Protein AF-A0AAD2FJK9-F1 (afdb_monomer)

Secondary structure (DSSP, 8-state):
--S-----S-TT-HHHHHHHHHHHHHHHHHHHHHHHS-SS------HHHHHHHH--HHHHHHHHHHHHHHHHHHHHHHHHHHH-SS---SS-S-------SS--TTTT--HHHHHHIIIIIIHHHHHHHIIIIIIHHHHHHHHH-TTSPPPPHHHHHHHHHHHHHHHTTTTPPP----HHHHHHHHHTT--STHHHHHHHHHHHHHHHHTTHHHHHHHHHTS-HHHHHHHHHHHHHHHHHHHHHHHHS--TTSTTTTTSTT----HHHHHHHHHHHHHHS-HHHHHHHHHHHHHHHHHHHHHHHHHTT-S----------------------

Radius of gyration: 28.9 Å; Cα contacts (8 Å, |Δi|>4): 180; chains: 1; bounding box: 58×70×108 Å

pLDDT: mean 72.08, std 19.76, range [26.92, 95.75]

Sequence (332 aa):
MIQELPWIENPYDCKLWSIFSGLSCLYFLKAQLSSSGDHHSGTPVGCWQKFRQKFPVGLSLFLLGIILAVMNLTNTRHANTNNSSSDLDQKDTIQFTSEAFVVNALKGATWGDWKTGILEGTLPQLPLTTLNSCLSVCLLAKNLFPDKPVVERRAVSWSIGLMNIFFCPMGSMPHCHGAGGLAGQNKLGAKSGLSMVVLGVFKITLSILAHYGYLLTLFDALPSSILGLLLVIAGHELALTGVSSVAHPKEGTSWTAFAPGKQPDLTVTLMTGLIIVGTGKTHVGTLCGLITYLLHESGHVEGSSNDGVTGDTDLATEDSAGNEEYSPLHRE

InterPro domains:
  IPR031563 Molybdate transporter 1/2 [PF16983] (118-238)
  IPR031563 Molybdate transporter 1/2 [PTHR31970] (50-303)

Structure (mmCIF, N/CA/C/O backbone):
data_AF-A0AAD2FJK9-F1
#
_entry.id   AF-A0AAD2FJK9-F1
#
loop_
_atom_site.group_PDB
_atom_site.id
_atom_site.type_symbol
_atom_site.label_atom_id
_atom_site.label_alt_id
_atom_site.label_comp_id
_atom_site.label_asym_id
_atom_site.label_entity_id
_atom_site.label_seq_id
_atom_site.pdbx_PDB_ins_code
_atom_site.Cartn_x
_atom_site.Cartn_y
_atom_site.Cartn_z
_atom_site.occupancy
_atom_site.B_iso_or_equiv
_atom_site.auth_seq_id
_atom_site.auth_comp_id
_atom_site.auth_asym_id
_atom_site.auth_atom_id
_atom_site.pdbx_PDB_model_num
ATOM 1 N N . MET A 1 1 ? 8.032 41.336 -22.658 1.00 35.06 1 MET A N 1
ATOM 2 C CA . MET A 1 1 ? 8.300 40.186 -21.760 1.00 35.06 1 MET A CA 1
ATOM 3 C C . MET A 1 1 ? 7.122 39.199 -21.645 1.00 35.06 1 MET A C 1
ATOM 5 O O . MET A 1 1 ? 7.166 38.331 -20.791 1.00 35.06 1 MET A O 1
ATOM 9 N N . ILE A 1 2 ? 6.090 39.297 -22.504 1.00 31.02 2 ILE A N 1
ATOM 10 C CA . ILE A 1 2 ? 4.969 38.330 -22.630 1.00 31.02 2 ILE A CA 1
ATOM 11 C C . ILE A 1 2 ? 4.741 38.040 -24.136 1.00 31.02 2 ILE A C 1
ATOM 13 O O . ILE A 1 2 ? 3.625 37.987 -24.628 1.00 31.02 2 ILE A O 1
ATOM 17 N N . GLN A 1 3 ? 5.824 37.953 -24.918 1.00 30.50 3 GLN A N 1
ATOM 18 C CA . GLN A 1 3 ? 5.767 37.702 -26.372 1.00 30.50 3 GLN A CA 1
ATOM 19 C C . GLN A 1 3 ? 6.781 36.646 -26.855 1.00 30.50 3 GLN A C 1
ATOM 21 O O . GLN A 1 3 ? 6.917 36.431 -28.048 1.00 30.50 3 GLN A O 1
ATOM 26 N N . GLU A 1 4 ? 7.436 35.935 -25.936 1.00 37.66 4 GLU A N 1
ATOM 27 C CA . GLU A 1 4 ? 8.415 34.868 -26.218 1.00 37.66 4 GLU A CA 1
ATOM 28 C C . GLU A 1 4 ? 7.911 33.559 -25.604 1.00 37.66 4 GLU A C 1
ATOM 30 O O . GLU A 1 4 ? 8.500 32.999 -24.684 1.00 37.66 4 GLU A O 1
ATOM 35 N N . LEU A 1 5 ? 6.724 33.129 -26.024 1.00 40.12 5 LEU A N 1
ATOM 36 C CA . LEU A 1 5 ? 6.067 31.946 -25.484 1.00 40.12 5 LEU A CA 1
ATOM 37 C C . LEU A 1 5 ? 5.828 30.944 -26.625 1.00 40.12 5 LEU A C 1
ATOM 39 O O . LEU A 1 5 ? 4.755 30.948 -27.227 1.00 40.12 5 LEU A O 1
ATOM 43 N N . PRO A 1 6 ? 6.836 30.111 -26.957 1.00 39.56 6 PRO A N 1
ATOM 44 C CA . PRO A 1 6 ? 6.874 29.277 -28.165 1.00 39.56 6 PRO A CA 1
ATOM 45 C C . PRO A 1 6 ? 6.057 27.972 -28.048 1.00 39.56 6 PRO A C 1
ATOM 47 O O . PRO A 1 6 ? 6.339 26.982 -28.710 1.00 39.56 6 PRO A O 1
ATOM 50 N N . TRP A 1 7 ? 5.046 27.914 -27.181 1.00 49.28 7 TRP A N 1
ATOM 51 C CA . TRP A 1 7 ? 4.395 26.660 -26.768 1.00 49.28 7 TRP A CA 1
ATOM 52 C C . TRP A 1 7 ? 3.204 26.202 -27.619 1.00 49.28 7 TRP A C 1
ATOM 54 O O . TRP A 1 7 ? 2.438 25.341 -27.194 1.00 49.28 7 TRP A O 1
ATOM 64 N N . ILE A 1 8 ? 3.015 26.756 -28.817 1.00 43.94 8 ILE A N 1
ATOM 65 C CA . ILE A 1 8 ? 1.992 26.268 -29.752 1.00 43.94 8 ILE A CA 1
ATOM 66 C C . ILE A 1 8 ? 2.619 26.158 -31.138 1.00 43.94 8 ILE A C 1
ATOM 68 O O . ILE A 1 8 ? 2.395 26.993 -32.005 1.00 43.94 8 ILE A O 1
ATOM 72 N N . GLU A 1 9 ? 3.414 25.112 -31.344 1.00 45.75 9 GLU A N 1
ATOM 73 C CA . GLU A 1 9 ? 3.813 24.692 -32.696 1.00 45.75 9 GLU A CA 1
ATOM 74 C C . GLU A 1 9 ? 3.259 23.313 -33.078 1.00 45.75 9 GLU A C 1
ATOM 76 O O . GLU A 1 9 ? 3.240 22.980 -34.258 1.00 45.75 9 GLU A O 1
ATOM 81 N N . ASN A 1 10 ? 2.731 22.520 -32.132 1.00 47.75 10 ASN A N 1
ATOM 82 C CA . ASN A 1 10 ? 2.231 21.176 -32.433 1.00 47.75 10 ASN A CA 1
ATOM 83 C C . ASN A 1 10 ? 0.858 20.884 -31.794 1.00 47.75 10 ASN A C 1
ATOM 85 O O . ASN A 1 10 ? 0.716 21.016 -30.578 1.00 47.75 10 ASN A O 1
ATOM 89 N N . PRO A 1 11 ? -0.140 20.389 -32.554 1.00 46.94 11 PRO A N 1
ATOM 90 C CA . PRO A 1 11 ? -1.447 19.980 -32.018 1.00 46.94 11 PRO A CA 1
ATOM 91 C C . PRO A 1 11 ? -1.396 18.755 -31.074 1.00 46.94 11 PRO A C 1
ATOM 93 O O . PRO A 1 11 ? -2.427 18.344 -30.542 1.00 46.94 11 PRO A O 1
ATOM 96 N N . TYR A 1 12 ? -0.203 18.195 -30.833 1.00 51.19 12 TYR A N 1
ATOM 97 C CA . TYR A 1 12 ? 0.054 16.999 -30.022 1.00 51.19 12 TYR A CA 1
ATOM 98 C C . TYR A 1 12 ? 0.923 17.252 -28.783 1.00 51.19 12 TYR A C 1
ATOM 100 O O . TYR A 1 12 ? 1.492 16.302 -28.241 1.00 51.19 12 TYR A O 1
ATOM 108 N N . ASP A 1 13 ? 1.059 18.499 -28.319 1.00 56.75 13 ASP A N 1
ATOM 109 C CA . ASP A 1 13 ? 1.848 18.771 -27.117 1.00 56.75 13 ASP A CA 1
ATOM 110 C C . ASP A 1 13 ? 1.215 18.053 -25.908 1.00 56.75 13 ASP A C 1
ATOM 112 O O . ASP A 1 13 ? 0.185 18.456 -25.358 1.00 56.75 13 ASP A O 1
ATOM 116 N N . CYS A 1 14 ? 1.816 16.928 -25.513 1.00 53.09 14 CYS A N 1
ATOM 117 C CA . CYS A 1 14 ? 1.339 16.075 -24.427 1.00 53.09 14 CYS A CA 1
ATOM 118 C C . CYS A 1 14 ? 1.233 16.857 -23.109 1.00 53.09 14 CYS A C 1
ATOM 120 O O . CYS A 1 14 ? 0.464 16.478 -22.226 1.00 53.09 14 CYS A O 1
ATOM 122 N N . LYS A 1 15 ? 1.940 17.991 -22.994 1.00 55.88 15 LYS A N 1
ATOM 123 C CA . LYS A 1 15 ? 1.828 18.930 -21.875 1.00 55.88 15 LYS A CA 1
ATOM 124 C C . LYS A 1 15 ? 0.474 19.640 -21.851 1.00 55.88 15 LYS A C 1
ATOM 126 O O . LYS A 1 15 ? -0.135 19.704 -20.790 1.00 55.88 15 LYS A O 1
ATOM 131 N N . LEU A 1 16 ? -0.046 20.096 -22.994 1.00 62.50 16 LEU A N 1
ATOM 132 C CA . LEU A 1 16 ? -1.369 20.731 -23.106 1.00 62.50 16 LEU A CA 1
ATOM 133 C C . LEU A 1 16 ? -2.495 19.750 -22.759 1.00 62.50 16 LEU A C 1
ATOM 135 O O . LEU A 1 16 ? -3.374 20.077 -21.962 1.00 62.50 16 LEU A O 1
ATOM 139 N N . TRP A 1 17 ? -2.427 18.519 -23.273 1.00 60.19 17 TRP A N 1
ATOM 140 C CA . TRP A 1 17 ? -3.377 17.462 -22.909 1.00 60.19 17 TRP A CA 1
ATOM 141 C C . TRP A 1 17 ? -3.242 17.027 -21.446 1.00 60.19 17 TRP A C 1
ATOM 143 O O . TRP A 1 17 ? -4.255 16.794 -20.788 1.00 60.19 17 TRP A O 1
ATOM 153 N N . SER A 1 18 ? -2.024 16.994 -20.897 1.00 56.44 18 SER A N 1
ATOM 154 C CA . SER A 1 18 ? -1.787 16.759 -19.467 1.00 56.44 18 SER A CA 1
ATOM 155 C C . SER A 1 18 ? -2.356 17.886 -18.597 1.00 56.44 18 SER A C 1
ATOM 157 O O . SER A 1 18 ? -2.879 17.607 -17.521 1.00 56.44 18 SER A O 1
ATOM 159 N N . ILE A 1 19 ? -2.291 19.144 -19.042 1.00 67.81 19 ILE A N 1
ATOM 160 C CA . ILE A 1 19 ? -2.865 20.297 -18.332 1.00 67.81 19 ILE A CA 1
ATOM 161 C C . ILE A 1 19 ? -4.393 20.258 -18.405 1.00 67.81 19 ILE A C 1
ATOM 163 O O . ILE A 1 19 ? -5.053 20.382 -17.376 1.00 67.81 19 ILE A O 1
ATOM 167 N N . PHE A 1 20 ? -4.974 20.029 -19.586 1.00 70.69 20 PHE A N 1
ATOM 168 C CA . PHE A 1 20 ? -6.426 19.910 -19.758 1.00 70.69 20 PHE A CA 1
ATOM 169 C C . PHE A 1 20 ? -7.006 18.735 -18.956 1.00 70.69 20 PHE A C 1
ATOM 171 O O . PHE A 1 20 ? -8.046 18.864 -18.305 1.00 70.69 20 PHE A O 1
ATOM 178 N N . SER A 1 21 ? -6.290 17.610 -18.941 1.00 63.59 21 SER A N 1
ATOM 179 C CA . SER A 1 21 ? -6.543 16.469 -18.062 1.00 63.59 21 SER A CA 1
ATOM 180 C C . SER A 1 21 ? -6.489 16.856 -16.588 1.00 63.59 21 SER A C 1
ATOM 182 O O . SER A 1 21 ? -7.437 16.584 -15.854 1.00 63.59 21 SER A O 1
ATOM 184 N N . GLY A 1 22 ? -5.424 17.539 -16.158 1.00 67.75 22 GLY A N 1
ATOM 185 C CA . GLY A 1 22 ? -5.262 17.995 -14.781 1.00 67.75 22 GLY A CA 1
ATOM 186 C C . GLY A 1 22 ? -6.395 18.923 -14.341 1.00 67.75 22 GLY A C 1
ATOM 187 O O . GLY A 1 22 ? -6.969 18.730 -13.272 1.00 67.75 22 GLY A O 1
ATOM 188 N N . LEU A 1 23 ? -6.792 19.874 -15.190 1.00 75.69 23 LEU A N 1
ATOM 189 C CA . LEU A 1 23 ? -7.901 20.798 -14.933 1.00 75.69 23 LEU A CA 1
ATOM 190 C C . LEU A 1 23 ? -9.259 20.085 -14.900 1.00 75.69 23 LEU A C 1
ATOM 192 O O . LEU A 1 23 ? -10.058 20.327 -13.993 1.00 75.69 23 LEU A O 1
ATOM 196 N N . SER A 1 24 ? -9.509 19.163 -15.833 1.00 67.69 24 SER A N 1
ATOM 197 C CA . SER A 1 24 ? -10.709 18.317 -15.812 1.00 67.69 24 SER A CA 1
ATOM 198 C C . SER A 1 24 ? -10.745 17.444 -14.557 1.00 67.69 24 SER A C 1
ATOM 200 O O . SER A 1 24 ? -11.778 17.334 -13.900 1.00 67.69 24 SER A O 1
ATOM 202 N N . CYS A 1 25 ? -9.608 16.881 -14.155 1.00 66.12 25 CYS A N 1
ATOM 203 C CA . CYS A 1 25 ? -9.487 16.095 -12.937 1.00 66.12 25 CYS A CA 1
ATOM 204 C C . CYS A 1 25 ? -9.775 16.936 -11.690 1.00 66.12 25 CYS A C 1
ATOM 206 O O . CYS A 1 25 ? -10.577 16.519 -10.860 1.00 66.12 25 CYS A O 1
ATOM 208 N N . LEU A 1 26 ? -9.200 18.136 -11.574 1.00 71.06 26 LEU A N 1
ATOM 209 C CA . LEU A 1 26 ? -9.484 19.069 -10.478 1.00 71.06 26 LEU A CA 1
ATOM 210 C C . LEU A 1 26 ? -10.968 19.443 -10.425 1.00 71.06 26 LEU A C 1
ATOM 212 O O . LEU A 1 26 ? -11.553 19.524 -9.343 1.00 71.06 26 LEU A O 1
ATOM 216 N N . TYR A 1 27 ? -11.606 19.603 -11.586 1.00 71.69 27 TYR A N 1
ATOM 217 C CA . TYR A 1 27 ? -13.044 19.813 -11.681 1.00 71.69 27 TYR A CA 1
ATOM 218 C C . TYR A 1 27 ? -13.814 18.613 -11.098 1.00 71.69 27 TYR A C 1
ATOM 220 O O . TYR A 1 27 ? -14.660 18.804 -10.224 1.00 71.69 27 TYR A O 1
ATOM 228 N N . PHE A 1 28 ? -13.538 17.372 -11.503 1.00 67.69 28 PHE A N 1
ATOM 229 C CA . PHE A 1 28 ? -14.221 16.199 -10.932 1.00 67.69 28 PHE A CA 1
ATOM 230 C C . PHE A 1 28 ? -13.899 15.982 -9.445 1.00 67.69 28 PHE A C 1
ATOM 232 O O . PHE A 1 28 ? -14.814 15.729 -8.663 1.00 67.69 28 PHE A O 1
ATOM 239 N N . LEU A 1 29 ? -12.644 16.175 -9.034 1.00 66.38 29 LEU A N 1
ATOM 240 C CA . LEU A 1 29 ? -12.188 16.019 -7.654 1.00 66.38 29 LEU A CA 1
ATOM 241 C C . LEU A 1 29 ? -12.873 17.019 -6.716 1.00 66.38 29 LEU A C 1
ATOM 243 O O . LEU A 1 29 ? -13.393 16.622 -5.681 1.00 66.38 29 LEU A O 1
ATOM 247 N N . LYS A 1 30 ? -12.992 18.297 -7.102 1.00 70.88 30 LYS A N 1
ATOM 248 C CA . LYS A 1 30 ? -13.696 19.310 -6.295 1.00 70.88 30 LYS A CA 1
ATOM 249 C C . LYS A 1 30 ? -15.142 18.907 -5.981 1.00 70.88 30 LYS A C 1
ATOM 251 O O . LYS A 1 30 ? -15.626 19.154 -4.880 1.00 70.88 30 LYS A O 1
ATOM 256 N N . ALA A 1 31 ? -15.830 18.264 -6.924 1.00 62.94 31 ALA A N 1
ATOM 257 C CA . ALA A 1 31 ? -17.196 17.791 -6.708 1.00 62.94 31 ALA A CA 1
ATOM 258 C C . ALA A 1 31 ? -17.279 16.552 -5.801 1.00 62.94 31 ALA A C 1
ATOM 260 O O . ALA A 1 31 ? -18.276 16.395 -5.099 1.00 62.94 31 ALA A O 1
ATOM 261 N N . GLN A 1 32 ? -16.246 15.705 -5.791 1.00 62.91 32 GLN A N 1
ATOM 262 C CA . GLN A 1 32 ? -16.111 14.600 -4.834 1.00 62.91 32 GLN A CA 1
ATOM 263 C C . GLN A 1 32 ? -15.875 15.141 -3.418 1.00 62.91 32 GLN A C 1
ATOM 265 O O . GLN A 1 32 ? -16.595 14.774 -2.495 1.00 62.91 32 GLN A O 1
ATOM 270 N N . LEU A 1 33 ? -14.947 16.093 -3.264 1.00 60.41 33 LEU A N 1
ATOM 271 C CA . LEU A 1 33 ? -14.619 16.709 -1.972 1.00 60.41 33 LEU A CA 1
ATOM 272 C C . LEU A 1 33 ? -15.802 17.464 -1.365 1.00 60.41 33 LEU A C 1
ATOM 274 O O . LEU A 1 33 ? -16.069 17.342 -0.172 1.00 60.41 33 LEU A O 1
ATOM 278 N N . SER A 1 34 ? -16.570 18.168 -2.199 1.00 58.19 34 SER A N 1
ATOM 279 C CA . SER A 1 34 ? -17.807 18.831 -1.776 1.00 58.19 34 SER A CA 1
ATOM 280 C C . SER A 1 34 ? -18.876 17.850 -1.280 1.00 58.19 34 SER A C 1
ATOM 282 O O . SER A 1 34 ? -19.761 18.260 -0.541 1.00 58.19 34 SER A O 1
ATOM 284 N N . SER A 1 35 ? -18.820 16.570 -1.668 1.00 52.78 35 SER A N 1
ATOM 285 C CA . SER A 1 35 ? -19.776 15.549 -1.221 1.00 52.78 35 SER A CA 1
ATOM 286 C C . SER A 1 35 ? -19.466 14.989 0.167 1.00 52.78 35 SER A C 1
ATOM 288 O O . SER A 1 35 ? -20.384 14.505 0.821 1.00 52.78 35 SER A O 1
ATOM 290 N N . SER A 1 36 ? -18.204 15.020 0.608 1.00 48.25 36 SER A N 1
ATOM 291 C CA . SER A 1 36 ? -17.807 14.502 1.928 1.00 48.25 36 SER A CA 1
ATOM 292 C C . SER A 1 36 ? -18.124 15.471 3.073 1.00 48.25 36 SER A C 1
ATOM 294 O O . SER A 1 36 ? -18.204 15.037 4.219 1.00 48.25 36 SER A O 1
ATOM 296 N N . GLY A 1 37 ? -18.314 16.765 2.780 1.00 44.62 37 GLY A N 1
ATOM 297 C CA . GLY A 1 37 ? -18.597 17.804 3.780 1.00 44.62 37 GLY A CA 1
ATOM 298 C C . GLY A 1 37 ? -20.079 18.118 4.010 1.00 44.62 37 GLY A C 1
ATOM 299 O O . GLY A 1 37 ? -20.407 18.759 5.002 1.00 44.62 37 GLY A O 1
ATOM 300 N N . ASP A 1 38 ? -20.981 17.675 3.131 1.00 41.22 38 ASP A N 1
ATOM 301 C CA . ASP A 1 38 ? -22.349 18.204 3.064 1.00 41.22 38 ASP A CA 1
ATOM 302 C C . ASP A 1 38 ? -23.396 17.086 3.217 1.00 41.22 38 ASP A C 1
ATOM 304 O O . ASP A 1 38 ? -24.097 16.704 2.283 1.00 41.22 38 ASP A O 1
ATOM 308 N N . HIS A 1 39 ? -23.491 16.514 4.421 1.00 44.94 39 HIS A N 1
ATOM 309 C CA . HIS A 1 39 ? -24.613 15.637 4.788 1.00 44.94 39 HIS A CA 1
ATOM 310 C C . HIS A 1 39 ? -25.792 16.395 5.427 1.00 44.94 39 HIS A C 1
ATOM 312 O O . HIS A 1 39 ? -26.772 15.759 5.810 1.00 44.94 39 HIS A O 1
ATOM 318 N N . HIS A 1 40 ? -25.738 17.733 5.513 1.00 43.31 40 HIS A N 1
ATOM 319 C CA . HIS A 1 40 ? -26.729 18.526 6.253 1.00 43.31 40 HIS A CA 1
ATOM 320 C C . HIS A 1 40 ? -27.611 19.479 5.437 1.00 43.31 40 HIS A C 1
ATOM 322 O O . HIS A 1 40 ? -28.568 20.014 5.995 1.00 43.31 40 HIS A O 1
ATOM 328 N N . SER A 1 41 ? -27.396 19.656 4.132 1.00 45.25 41 SER A N 1
ATOM 329 C CA . SER A 1 41 ? -28.272 20.502 3.314 1.00 45.25 41 SER A CA 1
ATOM 330 C C . SER A 1 41 ? -29.241 19.651 2.481 1.00 45.25 41 SER A C 1
ATOM 332 O O . SER A 1 41 ? -28.875 19.033 1.486 1.00 45.25 41 SER A O 1
ATOM 334 N N . GLY A 1 42 ? -30.516 19.607 2.888 1.00 52.66 42 GLY A N 1
ATOM 335 C CA . GLY A 1 42 ? -31.616 18.865 2.244 1.00 52.66 42 GLY A CA 1
ATOM 336 C C . GLY A 1 42 ? -32.028 19.367 0.851 1.00 52.66 42 GLY A C 1
ATOM 337 O O . GLY A 1 42 ? -33.207 19.336 0.506 1.00 52.66 42 GLY A O 1
ATOM 338 N N . THR A 1 43 ? -31.082 19.857 0.048 1.00 57.34 43 THR A N 1
ATOM 339 C CA . THR A 1 43 ? -31.337 20.321 -1.317 1.00 57.34 43 THR A CA 1
ATOM 340 C C . THR A 1 43 ? -31.224 19.158 -2.311 1.00 57.34 43 THR A C 1
ATOM 342 O O . THR A 1 43 ? -30.292 18.351 -2.235 1.00 57.34 43 THR A O 1
ATOM 345 N N . PRO A 1 44 ? -32.170 19.011 -3.256 1.00 59.22 44 PRO A N 1
ATOM 346 C CA . PRO A 1 44 ? -32.109 17.951 -4.252 1.00 59.22 44 PRO A CA 1
ATOM 347 C C . PRO A 1 44 ? -30.927 18.183 -5.201 1.00 59.22 44 PRO A C 1
ATOM 349 O O . PRO A 1 44 ? -30.964 19.028 -6.092 1.00 59.22 44 PRO A O 1
ATOM 352 N N . VAL A 1 45 ? -29.867 17.394 -5.031 1.00 67.56 45 VAL A N 1
ATOM 353 C CA . VAL A 1 45 ? -28.726 17.358 -5.956 1.00 67.56 45 VAL A CA 1
ATOM 354 C C . VAL A 1 45 ? -29.158 16.837 -7.330 1.00 67.56 45 VAL A C 1
ATOM 356 O O . VAL A 1 45 ? -29.663 15.715 -7.458 1.00 67.56 45 VAL A O 1
ATOM 359 N N . GLY A 1 46 ? -28.924 17.646 -8.369 1.00 77.62 46 GLY A N 1
ATOM 360 C CA . GLY A 1 46 ? -29.232 17.307 -9.759 1.00 77.62 46 GLY A CA 1
ATOM 361 C C . GLY A 1 46 ? -28.497 16.054 -10.258 1.00 77.62 46 GLY A C 1
ATOM 362 O O . GLY A 1 46 ? -27.430 15.688 -9.760 1.00 77.62 46 GLY A O 1
ATOM 363 N N . CYS A 1 47 ? -29.053 15.394 -11.280 1.00 76.62 47 CYS A N 1
ATOM 364 C CA . CYS A 1 47 ? -28.523 14.137 -11.834 1.00 76.62 47 CYS A CA 1
ATOM 365 C C . CYS A 1 47 ? -27.046 14.242 -12.258 1.00 76.62 47 CYS A C 1
ATOM 367 O O . CYS A 1 47 ? -26.251 13.337 -11.998 1.00 76.62 47 CYS A O 1
ATOM 369 N N . TRP A 1 48 ? -26.659 15.378 -12.843 1.00 70.44 48 TRP A N 1
ATOM 370 C CA . TRP A 1 48 ? -25.281 15.651 -13.255 1.00 70.44 48 TRP A CA 1
ATOM 371 C C . TRP A 1 48 ? -24.304 15.701 -12.073 1.00 70.44 48 TRP A C 1
ATOM 373 O O . TRP A 1 48 ? -23.191 15.182 -12.149 1.00 70.44 48 TRP A O 1
ATOM 383 N N . GLN A 1 49 ? -24.736 16.257 -10.941 1.00 71.44 49 GLN A N 1
ATOM 384 C CA . GLN A 1 49 ? -23.921 16.338 -9.733 1.00 71.44 49 GLN A CA 1
ATOM 385 C C . GLN A 1 49 ? -23.734 14.956 -9.099 1.00 71.44 49 GLN A C 1
ATOM 387 O O . GLN A 1 49 ? -22.613 14.598 -8.744 1.00 71.44 49 GLN A O 1
ATOM 392 N N . LYS A 1 50 ? -24.787 14.125 -9.079 1.00 70.31 50 LYS A N 1
ATOM 393 C CA . LYS A 1 50 ? -24.699 12.720 -8.640 1.00 70.31 50 LYS A CA 1
ATOM 394 C C . LYS A 1 50 ? -23.753 11.888 -9.509 1.00 70.31 50 LYS A C 1
ATOM 396 O O . LYS A 1 50 ? -23.015 11.059 -8.982 1.00 70.31 50 LYS A O 1
ATOM 401 N N . PHE A 1 51 ? -23.760 12.098 -10.826 1.00 72.88 51 PHE A N 1
ATOM 402 C CA . PHE A 1 51 ? -22.822 11.436 -11.737 1.00 72.88 51 PHE A CA 1
ATOM 403 C C . PHE A 1 51 ? -21.377 11.848 -11.435 1.00 72.88 51 PHE A C 1
ATOM 405 O O . PHE A 1 51 ? -20.509 10.997 -11.241 1.00 72.88 51 PHE A O 1
ATOM 412 N N . ARG A 1 52 ? -21.138 13.155 -11.291 1.00 66.69 52 ARG A N 1
ATOM 413 C CA . ARG A 1 52 ? -19.821 13.721 -10.980 1.00 66.69 52 ARG A CA 1
ATOM 414 C C . ARG A 1 52 ? -19.256 13.215 -9.649 1.00 66.69 52 ARG A C 1
ATOM 416 O O . ARG A 1 52 ? -18.060 12.957 -9.569 1.00 66.69 52 ARG A O 1
ATOM 423 N N . GLN A 1 53 ? -20.120 13.004 -8.653 1.00 67.69 53 GLN A N 1
ATOM 424 C CA . GLN A 1 53 ? -19.809 12.416 -7.341 1.00 67.69 53 GLN A CA 1
ATOM 425 C C . GLN A 1 53 ? -19.585 10.895 -7.360 1.00 67.69 53 GLN A C 1
ATOM 427 O O . GLN A 1 53 ? -19.063 10.329 -6.405 1.00 67.69 53 GLN A O 1
ATOM 432 N N . LYS A 1 54 ? -19.918 10.193 -8.444 1.00 68.25 54 LYS A N 1
ATOM 433 C CA . LYS A 1 54 ? -19.655 8.747 -8.577 1.00 68.25 54 LYS A CA 1
ATOM 434 C C . LYS A 1 54 ? -18.599 8.417 -9.626 1.00 68.25 54 LYS A C 1
ATOM 436 O O . LYS A 1 54 ? -18.287 7.244 -9.816 1.00 68.25 54 LYS A O 1
ATOM 441 N N . PHE A 1 55 ? -18.051 9.432 -10.287 1.00 73.12 55 PHE A N 1
ATOM 442 C CA . PHE A 1 55 ? -17.111 9.241 -11.377 1.00 73.12 55 PHE A CA 1
ATOM 443 C C . PHE A 1 55 ? -15.793 8.619 -10.875 1.00 73.12 55 PHE A C 1
ATOM 445 O O . PHE A 1 55 ? -15.184 9.161 -9.948 1.00 73.12 55 PHE A O 1
ATOM 452 N N . PRO A 1 56 ? -15.325 7.492 -11.449 1.00 77.88 56 PRO A N 1
ATOM 453 C CA . PRO A 1 56 ? -14.104 6.824 -11.012 1.00 77.88 56 PRO A CA 1
ATOM 454 C C . PRO A 1 56 ? -12.871 7.565 -11.552 1.00 77.88 56 PRO A C 1
ATOM 456 O O . PRO A 1 56 ? -12.260 7.168 -12.546 1.00 77.88 56 PRO A O 1
ATOM 459 N N . VAL A 1 57 ? -12.506 8.666 -10.888 1.00 80.88 57 VAL A N 1
ATOM 460 C CA . VAL A 1 57 ? -11.408 9.560 -11.300 1.00 80.88 57 VAL A CA 1
ATOM 461 C C . VAL A 1 57 ? -10.097 8.792 -11.484 1.00 80.88 57 VAL A C 1
ATOM 463 O O . VAL A 1 57 ? -9.459 8.929 -12.523 1.00 80.88 57 VAL A O 1
ATOM 466 N N . GLY A 1 58 ? -9.735 7.917 -10.539 1.00 81.31 58 GLY A N 1
ATOM 467 C CA . GLY A 1 58 ? -8.506 7.119 -10.627 1.00 81.31 58 GLY A CA 1
ATOM 468 C C . GLY A 1 58 ? -8.456 6.201 -11.854 1.00 81.31 58 GLY A C 1
ATOM 469 O O . GLY A 1 58 ? -7.437 6.150 -12.537 1.00 81.31 58 GLY A O 1
ATOM 470 N N . LEU A 1 59 ? -9.570 5.540 -12.195 1.00 84.94 59 LEU A N 1
ATOM 471 C CA . LEU A 1 59 ? -9.655 4.706 -13.402 1.00 84.94 59 LEU A CA 1
ATOM 472 C C . LEU A 1 59 ? -9.513 5.552 -14.671 1.00 84.94 59 LEU A C 1
ATOM 474 O O . LEU A 1 59 ? -8.845 5.151 -15.616 1.00 84.94 59 LEU A O 1
ATOM 478 N N . SER A 1 60 ? -10.114 6.739 -14.675 1.00 86.25 60 SER A N 1
ATOM 479 C CA . SER A 1 60 ? -10.074 7.650 -15.821 1.00 86.25 60 SER A CA 1
ATOM 480 C C . SER A 1 60 ? -8.663 8.192 -16.062 1.00 86.25 60 SER A C 1
ATOM 482 O O . SER A 1 60 ? -8.199 8.213 -17.199 1.00 86.25 60 SER A O 1
ATOM 484 N N . LEU A 1 61 ? -7.954 8.565 -14.991 1.00 86.25 61 LEU A N 1
ATOM 485 C CA . LEU A 1 61 ? -6.549 8.974 -15.051 1.00 86.25 61 LEU A CA 1
ATOM 486 C C . LEU A 1 61 ? -5.639 7.837 -15.514 1.00 86.25 61 LEU A C 1
ATOM 488 O O . LEU A 1 61 ? -4.750 8.066 -16.328 1.00 86.25 61 LEU A O 1
ATOM 492 N N . PHE A 1 62 ? -5.880 6.616 -15.036 1.00 88.50 62 PHE A N 1
ATOM 493 C CA . PHE A 1 62 ? -5.132 5.445 -15.477 1.00 88.50 62 PHE A CA 1
ATOM 494 C C . PHE A 1 62 ? -5.321 5.187 -16.979 1.00 88.50 62 PHE A C 1
ATOM 496 O O . PHE A 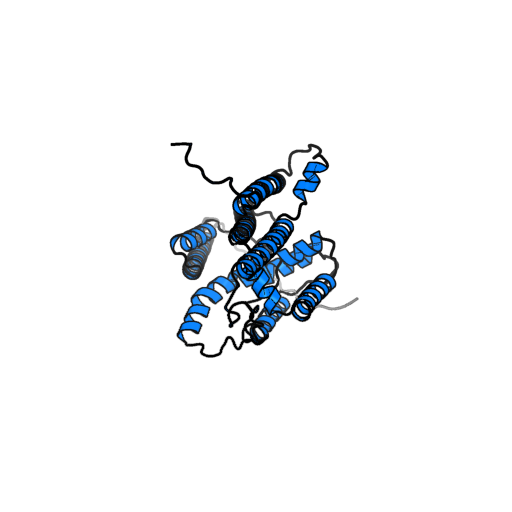1 62 ? -4.337 5.048 -17.699 1.00 88.50 62 PHE A O 1
ATOM 503 N N . LEU A 1 63 ? -6.564 5.202 -17.474 1.00 90.50 63 LEU A N 1
ATOM 504 C CA . LEU A 1 63 ? -6.856 5.022 -18.902 1.00 90.50 63 LEU A CA 1
ATOM 505 C C . LEU A 1 63 ? -6.223 6.116 -19.765 1.00 90.50 63 LEU A C 1
ATOM 507 O O . LEU A 1 63 ? -5.632 5.812 -20.798 1.00 90.50 63 LEU A O 1
ATOM 511 N N . LEU A 1 64 ? -6.294 7.375 -19.329 1.00 88.19 64 LEU A N 1
ATOM 512 C CA . LEU A 1 64 ? -5.604 8.467 -20.009 1.00 88.19 64 LEU A CA 1
ATOM 513 C C . LEU A 1 64 ? -4.085 8.247 -20.032 1.00 88.19 64 LEU A C 1
ATOM 515 O O . LEU A 1 64 ? -3.455 8.476 -21.060 1.00 88.19 64 LEU A O 1
ATOM 519 N N . GLY A 1 65 ? -3.505 7.786 -18.922 1.00 88.44 65 GLY A N 1
ATOM 520 C CA . GLY A 1 65 ? -2.090 7.437 -18.844 1.00 88.44 65 GLY A CA 1
ATOM 521 C C . GLY A 1 65 ? -1.702 6.400 -19.886 1.00 88.44 65 GLY A C 1
ATOM 522 O O . GLY A 1 65 ? -0.737 6.611 -20.611 1.00 88.44 65 GLY A O 1
ATOM 523 N N . ILE A 1 66 ? -2.498 5.337 -20.023 1.00 90.88 66 ILE A N 1
ATOM 524 C CA . ILE A 1 66 ? -2.282 4.301 -21.038 1.00 90.88 66 ILE A CA 1
ATOM 525 C C . ILE A 1 66 ? -2.363 4.882 -22.455 1.00 90.88 66 ILE A C 1
ATOM 527 O O . ILE A 1 66 ? -1.497 4.586 -23.273 1.00 90.88 66 ILE A O 1
ATOM 531 N N . ILE A 1 67 ? -3.347 5.740 -22.748 1.00 89.19 67 ILE A N 1
ATOM 532 C CA . ILE A 1 67 ? -3.464 6.394 -24.064 1.00 89.19 67 ILE A CA 1
ATOM 533 C C . ILE A 1 67 ? -2.207 7.218 -24.368 1.00 89.19 67 ILE A C 1
ATOM 535 O O . ILE A 1 67 ? -1.616 7.064 -25.436 1.00 89.19 67 ILE A O 1
ATOM 539 N N . LEU A 1 68 ? -1.760 8.050 -23.423 1.00 86.06 68 LEU A N 1
ATOM 540 C CA . LEU A 1 68 ? -0.558 8.867 -23.598 1.00 86.06 68 LEU A CA 1
ATOM 541 C C . LEU A 1 68 ? 0.713 8.018 -23.720 1.00 86.06 68 LEU A C 1
ATOM 543 O O . LEU A 1 68 ? 1.576 8.345 -24.530 1.00 86.06 68 LEU A O 1
ATOM 547 N N . ALA A 1 69 ? 0.819 6.917 -22.974 1.00 86.31 69 ALA A N 1
ATOM 548 C CA . ALA A 1 69 ? 1.938 5.984 -23.076 1.00 86.31 69 ALA A CA 1
ATOM 549 C C . ALA A 1 69 ? 2.004 5.337 -24.468 1.00 86.31 69 ALA A C 1
ATOM 551 O O . ALA A 1 69 ? 3.064 5.311 -25.091 1.00 86.31 69 ALA A O 1
ATOM 552 N N . VAL A 1 70 ? 0.862 4.889 -25.003 1.00 87.00 70 VAL A N 1
ATOM 553 C CA . VAL A 1 70 ? 0.772 4.335 -26.364 1.00 87.00 70 VAL A CA 1
ATOM 554 C C . VAL A 1 70 ? 1.129 5.386 -27.413 1.00 87.00 70 VAL A C 1
ATOM 556 O O . VAL A 1 70 ? 1.887 5.086 -28.336 1.00 87.00 70 VAL A O 1
ATOM 559 N N . MET A 1 71 ?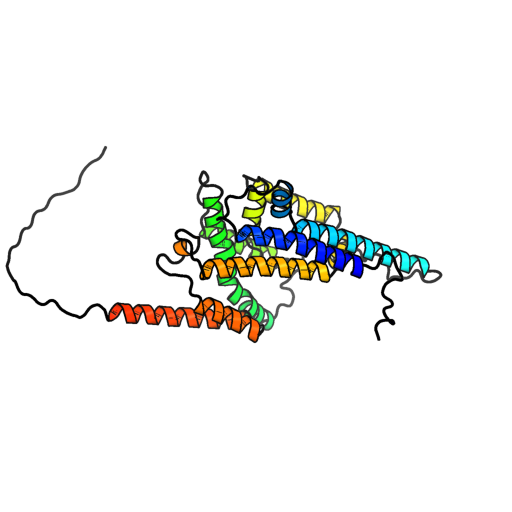 0.632 6.619 -27.274 1.00 84.25 71 MET A N 1
ATOM 560 C CA . MET A 1 71 ? 0.990 7.723 -28.172 1.00 84.25 71 MET A CA 1
ATOM 561 C C . MET A 1 71 ? 2.496 7.999 -28.145 1.00 84.25 71 MET A C 1
ATOM 563 O O . MET A 1 71 ? 3.109 8.124 -29.202 1.00 84.25 71 MET A O 1
ATOM 567 N N . ASN A 1 72 ? 3.102 8.041 -26.955 1.00 82.94 72 ASN A N 1
ATOM 568 C CA . ASN A 1 72 ? 4.535 8.267 -26.789 1.00 82.94 72 ASN A CA 1
ATOM 569 C C . ASN A 1 72 ? 5.357 7.166 -27.479 1.00 82.94 72 ASN A C 1
ATOM 571 O O . ASN A 1 72 ? 6.190 7.463 -28.330 1.00 82.94 72 ASN A O 1
ATOM 575 N N . LEU A 1 73 ? 5.038 5.896 -27.212 1.00 81.94 73 LEU A N 1
ATOM 576 C CA . LEU A 1 73 ? 5.705 4.747 -27.836 1.00 81.94 73 LEU A CA 1
ATOM 577 C C . LEU A 1 73 ? 5.548 4.730 -29.365 1.00 81.94 73 LEU A C 1
ATOM 579 O O . LEU A 1 73 ? 6.495 4.421 -30.089 1.00 81.94 73 LEU A O 1
ATOM 583 N N . THR A 1 74 ? 4.364 5.087 -29.869 1.00 82.38 74 THR A N 1
ATOM 584 C CA . THR A 1 74 ? 4.086 5.145 -31.313 1.00 82.38 74 THR A CA 1
ATOM 585 C C . THR A 1 74 ? 4.887 6.263 -31.983 1.00 82.38 74 THR A C 1
ATOM 587 O O . THR A 1 74 ? 5.476 6.052 -33.042 1.00 82.38 74 THR A O 1
ATOM 590 N N . ASN A 1 75 ? 4.989 7.428 -31.339 1.00 78.56 75 ASN A N 1
ATOM 591 C CA . ASN A 1 75 ? 5.754 8.566 -31.845 1.00 78.56 75 ASN A CA 1
ATOM 592 C C . ASN A 1 75 ? 7.263 8.298 -31.855 1.00 78.56 75 ASN A C 1
ATOM 594 O O . ASN A 1 75 ? 7.922 8.610 -32.846 1.00 78.56 75 ASN A O 1
ATOM 598 N N . THR A 1 76 ? 7.811 7.673 -30.805 1.00 72.75 76 THR A N 1
ATOM 599 C CA . THR A 1 76 ? 9.222 7.253 -30.780 1.00 72.75 76 THR A CA 1
ATOM 600 C C . THR A 1 76 ? 9.522 6.276 -31.915 1.00 72.75 76 THR A C 1
ATOM 602 O O . THR A 1 76 ? 10.521 6.426 -32.615 1.00 72.75 76 THR A O 1
ATOM 605 N N . ARG A 1 77 ? 8.613 5.325 -32.172 1.00 68.94 77 ARG A N 1
ATOM 606 C CA . ARG A 1 77 ? 8.747 4.377 -33.283 1.00 68.94 77 ARG A CA 1
ATOM 607 C C . ARG A 1 77 ? 8.738 5.075 -34.646 1.00 68.94 77 ARG A C 1
ATOM 609 O O . ARG A 1 77 ? 9.575 4.755 -35.483 1.00 68.94 77 ARG A O 1
ATOM 616 N N . HIS A 1 78 ? 7.837 6.036 -34.858 1.00 61.72 78 HIS A N 1
ATOM 617 C CA . HIS A 1 78 ? 7.766 6.803 -36.108 1.00 61.72 78 HIS A CA 1
ATOM 618 C C . HIS A 1 78 ? 8.987 7.705 -36.339 1.00 61.72 78 HIS A C 1
ATOM 620 O O . HIS A 1 78 ? 9.460 7.822 -37.471 1.00 61.72 78 HIS A O 1
ATOM 626 N N . ALA A 1 79 ? 9.519 8.327 -35.285 1.00 60.03 79 ALA A N 1
ATOM 627 C CA . ALA A 1 79 ? 10.723 9.150 -35.374 1.00 60.03 79 ALA A CA 1
ATOM 628 C C . ALA A 1 79 ? 11.953 8.317 -35.770 1.00 60.03 79 ALA A C 1
ATOM 630 O O . ALA A 1 79 ? 12.719 8.733 -36.637 1.00 60.03 79 ALA A O 1
ATOM 631 N N . ASN A 1 80 ? 12.099 7.114 -35.207 1.00 58.94 80 ASN A N 1
ATOM 632 C CA . ASN A 1 80 ? 13.203 6.222 -35.555 1.00 58.94 80 ASN A CA 1
ATOM 633 C C . ASN A 1 80 ? 13.078 5.696 -36.993 1.00 58.94 80 ASN A C 1
ATOM 635 O O . ASN A 1 80 ? 14.061 5.711 -37.727 1.00 58.94 80 ASN A O 1
ATOM 639 N N . THR A 1 81 ? 11.872 5.345 -37.463 1.00 59.25 81 THR A N 1
ATOM 640 C CA . THR A 1 81 ? 11.684 4.887 -38.856 1.00 59.25 81 THR A CA 1
ATOM 641 C C . THR A 1 81 ? 12.010 5.948 -39.906 1.00 59.25 81 THR A C 1
ATOM 643 O O . THR A 1 81 ? 12.462 5.599 -40.991 1.00 59.25 81 THR A O 1
ATOM 646 N N . ASN A 1 82 ? 11.812 7.233 -39.597 1.00 57.41 82 ASN A N 1
ATOM 647 C CA . ASN A 1 82 ? 12.100 8.325 -40.533 1.00 57.41 82 ASN A CA 1
ATOM 648 C C . ASN A 1 82 ? 13.588 8.713 -40.568 1.00 57.41 82 ASN A C 1
ATOM 650 O O . ASN A 1 82 ? 14.021 9.357 -41.519 1.00 57.41 82 ASN A O 1
ATOM 654 N N . ASN A 1 83 ? 14.362 8.311 -39.556 1.00 59.47 83 ASN A N 1
ATOM 655 C CA . ASN A 1 83 ? 15.799 8.576 -39.456 1.00 59.47 83 ASN A CA 1
ATOM 656 C C . ASN A 1 83 ? 16.662 7.378 -39.898 1.00 59.47 83 ASN A C 1
ATOM 658 O O . ASN A 1 83 ? 17.875 7.516 -40.029 1.00 59.47 83 ASN A O 1
ATOM 662 N N . SER A 1 84 ? 16.059 6.214 -40.160 1.00 50.47 84 SER A N 1
ATOM 663 C CA . SER A 1 84 ? 16.759 5.002 -40.598 1.00 50.47 84 SER A CA 1
ATOM 664 C C . SER A 1 84 ? 16.777 4.851 -42.124 1.00 50.47 84 SER A C 1
ATOM 666 O O . SER A 1 84 ? 16.128 3.978 -42.696 1.00 50.47 84 SER A O 1
ATOM 668 N N . SER A 1 85 ? 17.611 5.651 -42.783 1.00 48.03 85 SER A N 1
ATOM 669 C CA . SER A 1 85 ? 18.374 5.184 -43.946 1.00 48.03 85 SER A CA 1
ATOM 670 C C . SER A 1 85 ? 19.810 4.970 -43.466 1.00 48.03 85 SER A C 1
ATOM 672 O O . SER A 1 85 ? 20.415 5.917 -42.980 1.00 48.03 85 SER A O 1
ATOM 674 N N . SER A 1 86 ? 20.289 3.723 -43.569 1.00 46.09 86 SER A N 1
ATOM 675 C CA . SER A 1 86 ? 21.595 3.189 -43.127 1.00 46.09 86 SER A CA 1
ATOM 676 C C . SER A 1 86 ? 21.887 3.216 -41.619 1.00 46.09 86 SER A C 1
ATOM 678 O O . SER A 1 86 ? 22.571 4.109 -41.141 1.00 46.09 86 SER A O 1
ATOM 680 N N . ASP A 1 87 ? 21.355 2.233 -40.888 1.00 38.50 87 ASP A N 1
ATOM 681 C CA . ASP A 1 87 ? 22.098 1.396 -39.921 1.00 38.50 87 ASP A CA 1
ATOM 682 C C . ASP A 1 87 ? 21.091 0.526 -39.160 1.00 38.50 87 ASP A C 1
ATOM 684 O O . ASP A 1 87 ? 20.603 0.841 -38.075 1.00 38.50 87 ASP A O 1
ATOM 688 N N . LEU A 1 88 ? 20.727 -0.589 -39.794 1.00 48.03 88 LEU A N 1
ATOM 689 C CA . LEU A 1 88 ? 20.045 -1.690 -39.130 1.00 48.03 88 LEU A CA 1
ATOM 690 C C . LEU A 1 88 ? 21.088 -2.458 -38.319 1.00 48.03 88 LEU A C 1
ATOM 692 O O . LEU A 1 88 ? 21.535 -3.512 -38.754 1.00 48.03 88 LEU A O 1
ATOM 696 N N . ASP A 1 89 ? 21.475 -1.941 -37.155 1.00 40.06 89 ASP A N 1
ATOM 697 C CA . ASP A 1 89 ? 22.034 -2.820 -36.134 1.00 40.06 89 ASP A CA 1
ATOM 698 C C . ASP A 1 89 ? 21.640 -2.400 -34.707 1.00 40.06 89 ASP A C 1
ATOM 700 O O . ASP A 1 89 ? 22.055 -1.392 -34.137 1.00 40.06 89 ASP A O 1
ATOM 704 N N . GLN A 1 90 ? 20.797 -3.257 -34.130 1.00 41.16 90 GLN A N 1
ATOM 705 C CA . GLN A 1 90 ? 20.839 -3.677 -32.731 1.00 41.16 90 GLN A CA 1
ATOM 706 C C . GLN A 1 90 ? 20.197 -2.840 -31.601 1.00 41.16 90 GLN A C 1
ATOM 708 O O . GLN A 1 90 ? 20.114 -3.371 -30.492 1.00 41.16 90 GLN A O 1
ATOM 713 N N . LYS A 1 91 ? 19.645 -1.630 -31.801 1.00 39.62 91 LYS A N 1
ATOM 714 C CA . LYS A 1 91 ? 19.068 -0.860 -30.659 1.00 39.62 91 LYS A CA 1
ATOM 715 C C . LYS A 1 91 ? 17.537 -0.750 -30.557 1.00 39.62 91 LYS A C 1
ATOM 717 O O . LYS A 1 91 ? 17.042 -0.503 -29.462 1.00 39.62 91 LYS A O 1
ATOM 722 N N . ASP A 1 92 ? 16.797 -1.031 -31.630 1.00 40.44 92 ASP A N 1
ATOM 723 C CA . ASP A 1 92 ? 15.352 -0.721 -31.721 1.00 40.44 92 ASP A CA 1
ATOM 724 C C . ASP A 1 92 ? 14.416 -1.937 -31.796 1.00 40.44 92 ASP A C 1
ATOM 726 O O . ASP A 1 92 ? 13.203 -1.809 -31.986 1.00 40.44 92 ASP A O 1
ATOM 730 N N . THR A 1 93 ? 14.941 -3.146 -31.606 1.00 42.47 93 THR A N 1
ATOM 731 C CA . THR A 1 93 ? 14.053 -4.265 -31.278 1.00 42.47 93 THR A CA 1
ATOM 732 C C . THR A 1 93 ? 13.615 -4.031 -29.844 1.00 42.47 93 THR A C 1
ATOM 734 O O . THR A 1 93 ? 14.488 -3.970 -28.981 1.00 42.47 93 THR A O 1
ATOM 737 N N . ILE A 1 94 ? 12.303 -3.874 -29.594 1.00 44.75 94 ILE A N 1
ATOM 738 C CA . ILE A 1 94 ? 11.705 -4.012 -28.254 1.00 44.75 94 ILE A CA 1
ATOM 739 C C . ILE A 1 94 ? 12.434 -5.188 -27.634 1.00 44.75 94 ILE A C 1
ATOM 741 O O . ILE A 1 94 ? 12.248 -6.306 -28.121 1.00 44.75 94 ILE A O 1
ATOM 745 N N . GLN A 1 95 ? 13.361 -4.929 -26.703 1.00 44.12 95 GLN A N 1
ATOM 746 C CA . GLN A 1 95 ? 14.163 -6.007 -26.162 1.00 44.12 95 GLN A CA 1
ATOM 747 C C . GLN A 1 95 ? 13.137 -6.908 -25.513 1.00 44.12 95 GLN A C 1
ATOM 749 O O . GLN A 1 95 ? 12.470 -6.523 -24.555 1.00 44.12 95 GLN A O 1
ATOM 754 N N . PHE A 1 96 ? 12.924 -8.060 -26.138 1.00 47.00 96 PHE A N 1
ATOM 755 C CA . PHE A 1 96 ? 12.078 -9.107 -25.628 1.00 47.00 96 PHE A CA 1
ATOM 756 C C . PHE A 1 96 ? 12.892 -9.647 -24.474 1.00 47.00 96 PHE A C 1
ATOM 758 O O . PHE A 1 96 ? 13.682 -10.575 -24.645 1.00 47.00 96 PHE A O 1
ATOM 765 N N . THR A 1 97 ? 12.880 -8.911 -23.363 1.00 44.53 97 THR A N 1
ATOM 766 C CA . THR A 1 97 ? 13.788 -9.198 -22.282 1.00 44.53 97 THR A CA 1
ATOM 767 C C . THR A 1 97 ? 13.391 -10.593 -21.840 1.00 44.53 97 THR A C 1
ATOM 769 O O . THR A 1 97 ? 12.254 -10.863 -21.450 1.00 44.53 97 THR A O 1
ATOM 772 N N . SER A 1 98 ? 14.316 -11.534 -21.987 1.00 50.78 98 SER A N 1
ATOM 773 C CA . SER A 1 98 ? 14.193 -12.872 -21.427 1.00 50.78 98 SER A CA 1
ATOM 774 C C . SER A 1 98 ? 14.355 -12.799 -19.907 1.00 50.78 98 SER A C 1
ATOM 776 O O . SER A 1 98 ? 14.983 -13.672 -19.307 1.00 50.78 98 SER A O 1
ATOM 778 N N . GLU A 1 99 ? 13.902 -11.706 -19.287 1.00 56.19 99 GLU A N 1
ATOM 779 C CA . GLU A 1 99 ? 13.967 -11.552 -17.855 1.00 56.19 99 GLU A CA 1
ATOM 780 C C . GLU A 1 99 ? 13.041 -12.582 -17.246 1.00 56.19 99 GLU A C 1
ATOM 782 O O . GLU A 1 99 ? 11.899 -12.788 -17.669 1.00 56.19 99 GLU A O 1
ATOM 787 N N . ALA A 1 100 ? 13.613 -13.324 -16.307 1.00 58.03 100 ALA A N 1
ATOM 788 C CA . ALA A 1 100 ? 12.924 -14.416 -15.674 1.00 58.03 100 ALA A CA 1
ATOM 789 C C . ALA A 1 100 ? 11.650 -13.872 -15.020 1.00 58.03 100 ALA A C 1
ATOM 791 O O . ALA A 1 100 ? 11.694 -12.932 -14.232 1.00 58.03 100 ALA A O 1
ATOM 792 N N . PHE A 1 101 ? 10.524 -14.528 -15.301 1.00 65.56 101 PHE A N 1
ATOM 793 C CA . PHE A 1 101 ? 9.236 -14.284 -14.645 1.00 65.56 101 PHE A CA 1
ATOM 794 C C . PHE A 1 101 ? 9.332 -14.328 -13.104 1.00 65.56 101 PHE A C 1
ATOM 796 O O . PHE A 1 101 ? 8.476 -13.792 -12.405 1.00 65.56 101 PHE A O 1
ATOM 803 N N . VAL A 1 102 ? 10.383 -14.968 -12.579 1.00 74.31 102 VAL A N 1
ATOM 804 C CA . VAL A 1 102 ? 10.726 -15.047 -11.161 1.00 74.31 102 VAL A CA 1
ATOM 805 C C . VAL A 1 102 ? 12.156 -14.558 -10.964 1.00 74.31 102 VAL A C 1
ATOM 807 O O . VAL A 1 102 ? 13.092 -15.117 -11.539 1.00 74.31 102 VAL A O 1
ATOM 810 N N . VAL A 1 103 ? 12.332 -13.565 -10.094 1.00 81.56 103 VAL A N 1
ATOM 811 C CA . VAL A 1 103 ? 13.649 -13.053 -9.700 1.00 81.56 103 VAL A CA 1
ATOM 812 C C . VAL A 1 103 ? 13.988 -13.597 -8.318 1.00 81.56 103 VAL A C 1
ATOM 814 O O . VAL A 1 103 ? 13.163 -13.561 -7.414 1.00 81.56 103 VAL A O 1
ATOM 817 N N . ASN A 1 104 ? 15.210 -14.090 -8.111 1.00 86.75 104 ASN A N 1
ATOM 818 C CA . ASN A 1 104 ? 15.667 -14.412 -6.759 1.00 86.75 104 ASN A CA 1
ATOM 819 C C . ASN A 1 104 ? 16.071 -13.116 -6.041 1.00 86.75 104 ASN A C 1
ATOM 821 O O . ASN A 1 104 ? 17.226 -12.696 -6.128 1.00 86.75 104 ASN A O 1
ATOM 825 N N . ALA A 1 105 ? 15.123 -12.498 -5.336 1.00 86.56 105 ALA A N 1
ATOM 826 C CA . ALA A 1 105 ? 15.324 -11.228 -4.636 1.00 86.56 105 ALA A CA 1
ATOM 827 C C . ALA A 1 105 ? 16.367 -11.310 -3.512 1.00 86.56 105 ALA A C 1
ATOM 829 O O . ALA A 1 105 ? 16.942 -10.300 -3.123 1.00 86.56 105 ALA A O 1
ATOM 830 N N . LEU A 1 106 ? 16.624 -12.513 -2.988 1.00 86.69 106 LEU A N 1
ATOM 831 C CA . LEU A 1 106 ? 17.593 -12.737 -1.913 1.00 86.69 106 LEU A CA 1
ATOM 832 C C . LEU A 1 106 ? 19.023 -12.938 -2.432 1.00 86.69 106 LEU A C 1
ATOM 834 O O . LEU A 1 106 ? 19.965 -13.019 -1.639 1.00 86.69 106 LEU A O 1
ATOM 838 N N . LYS A 1 107 ? 19.219 -13.041 -3.753 1.00 89.62 107 LYS A N 1
ATOM 839 C CA . LYS A 1 107 ? 20.542 -13.263 -4.338 1.00 89.62 107 LYS A CA 1
ATOM 840 C C . LYS A 1 107 ? 21.447 -12.061 -4.058 1.00 89.62 107 LYS A C 1
ATOM 842 O O . LYS A 1 107 ? 21.227 -10.979 -4.584 1.00 89.62 107 LYS A O 1
ATOM 847 N N . GLY A 1 108 ? 22.505 -12.285 -3.280 1.00 87.56 108 GLY A N 1
ATOM 848 C CA . GLY A 1 108 ? 23.472 -11.241 -2.932 1.00 87.56 108 GLY A CA 1
ATOM 849 C C . GLY A 1 108 ? 23.027 -10.314 -1.797 1.00 87.56 108 GLY A C 1
ATOM 850 O O . GLY A 1 108 ? 23.704 -9.321 -1.559 1.00 87.56 108 GLY A O 1
ATOM 851 N N . ALA A 1 109 ? 21.938 -10.636 -1.087 1.00 89.44 109 ALA A N 1
ATOM 852 C CA . ALA A 1 109 ? 21.494 -9.859 0.065 1.00 89.44 109 ALA A CA 1
ATOM 853 C C . ALA A 1 109 ? 22.566 -9.845 1.165 1.00 89.44 109 ALA A C 1
ATOM 855 O O . ALA A 1 109 ? 23.011 -10.893 1.645 1.00 89.44 109 ALA A O 1
ATOM 856 N N . THR A 1 110 ? 22.968 -8.649 1.580 1.00 93.81 110 THR A N 1
ATOM 857 C CA . THR A 1 110 ? 23.973 -8.439 2.621 1.00 93.81 110 THR A CA 1
ATOM 858 C C . THR A 1 110 ? 23.318 -8.179 3.974 1.00 93.81 110 THR A C 1
ATOM 860 O O . THR A 1 110 ? 22.145 -7.824 4.076 1.00 93.81 110 THR A O 1
ATOM 863 N N . TRP A 1 111 ? 24.090 -8.293 5.057 1.00 93.62 111 TRP A N 1
ATOM 864 C CA . TRP A 1 111 ? 23.612 -7.910 6.390 1.00 93.62 111 TRP A CA 1
ATOM 865 C C . TRP A 1 111 ? 23.215 -6.427 6.485 1.00 93.62 111 TRP A C 1
ATOM 867 O O . TRP A 1 111 ? 22.352 -6.069 7.287 1.00 93.62 111 TRP A O 1
ATOM 877 N N . GLY A 1 112 ? 23.823 -5.566 5.661 1.00 93.25 112 GLY A N 1
ATOM 878 C CA . GLY A 1 112 ? 23.425 -4.165 5.536 1.00 93.25 112 GLY A CA 1
ATOM 879 C C . GLY A 1 112 ? 21.992 -4.032 5.026 1.00 93.25 112 GLY A C 1
ATOM 880 O O . GLY A 1 112 ? 21.194 -3.338 5.649 1.00 93.25 112 GLY A O 1
ATOM 881 N N . ASP A 1 113 ? 21.639 -4.777 3.978 1.00 91.12 113 ASP A N 1
ATOM 882 C CA . ASP A 1 113 ? 20.292 -4.767 3.392 1.00 91.12 113 ASP A CA 1
ATOM 883 C C . ASP A 1 113 ? 19.238 -5.272 4.381 1.00 91.12 113 ASP A C 1
ATOM 885 O O . ASP A 1 113 ? 18.160 -4.693 4.492 1.00 91.12 113 ASP A O 1
ATOM 889 N N . TRP A 1 114 ? 19.570 -6.301 5.170 1.00 90.75 114 TRP A N 1
ATOM 890 C CA . TRP A 1 114 ? 18.704 -6.786 6.248 1.00 90.75 114 TRP A CA 1
ATOM 891 C C . TRP A 1 114 ? 18.458 -5.720 7.316 1.00 90.75 114 TRP A C 1
ATOM 893 O O . TRP A 1 114 ? 17.313 -5.510 7.719 1.00 90.75 114 TRP A O 1
ATOM 903 N N . LYS A 1 115 ? 19.506 -5.012 7.759 1.00 92.62 115 LYS A N 1
ATOM 904 C CA . LYS A 1 115 ? 19.354 -3.907 8.717 1.00 92.62 115 LYS A CA 1
ATOM 905 C C . LYS A 1 115 ? 18.470 -2.801 8.152 1.00 92.62 115 LYS A C 1
ATOM 907 O O . LYS A 1 115 ? 17.547 -2.371 8.840 1.00 92.62 115 LYS A O 1
ATOM 912 N N . THR A 1 116 ? 18.719 -2.375 6.916 1.00 89.81 116 THR A N 1
ATOM 913 C CA . THR A 1 116 ? 17.923 -1.343 6.243 1.00 89.81 116 THR A CA 1
ATOM 914 C C . THR A 1 116 ? 16.469 -1.787 6.090 1.00 89.81 116 THR A C 1
ATOM 916 O O . THR A 1 116 ? 15.564 -1.062 6.483 1.00 89.81 116 THR A O 1
ATOM 919 N N . GLY A 1 117 ? 16.216 -3.011 5.622 1.00 89.06 117 GLY A N 1
ATOM 920 C CA . GLY A 1 117 ? 14.861 -3.543 5.449 1.00 89.06 117 GLY A CA 1
ATOM 921 C C . GLY A 1 117 ? 14.085 -3.693 6.762 1.00 89.06 117 GLY A C 1
ATOM 922 O O . GLY A 1 117 ? 12.881 -3.426 6.808 1.00 89.06 117 GLY A O 1
ATOM 923 N N . ILE A 1 118 ? 14.753 -4.073 7.855 1.00 90.06 118 ILE A N 1
ATOM 924 C CA . ILE A 1 118 ? 14.128 -4.154 9.183 1.00 90.06 118 ILE A CA 1
ATOM 925 C C . ILE A 1 118 ? 13.813 -2.752 9.718 1.00 90.06 118 ILE A C 1
ATOM 927 O O . ILE A 1 118 ? 12.688 -2.502 10.153 1.00 90.06 118 ILE A O 1
ATOM 931 N N . LEU A 1 119 ? 14.783 -1.836 9.676 1.00 88.00 119 LEU A N 1
ATOM 932 C CA . LEU A 1 119 ? 14.640 -0.510 10.274 1.00 88.00 119 LEU A CA 1
ATOM 933 C C . LEU A 1 119 ? 13.745 0.407 9.445 1.00 88.00 119 LEU A C 1
ATOM 935 O O . LEU A 1 119 ? 12.831 1.011 9.992 1.00 88.00 119 LEU A O 1
ATOM 939 N N . GLU A 1 120 ? 13.980 0.508 8.141 1.00 86.12 120 GLU A N 1
ATOM 940 C CA . GLU A 1 120 ? 13.278 1.453 7.269 1.00 86.12 120 GLU A CA 1
ATOM 941 C C . GLU A 1 120 ? 11.958 0.900 6.733 1.00 86.12 120 GLU A C 1
ATOM 943 O O . GLU A 1 120 ? 11.027 1.670 6.505 1.00 86.12 120 GLU A O 1
ATOM 948 N N . GLY A 1 121 ? 11.862 -0.421 6.558 1.00 85.94 121 GLY A N 1
ATOM 949 C CA . GLY A 1 121 ? 10.665 -1.088 6.050 1.00 85.94 121 GLY A CA 1
ATOM 950 C C . GLY A 1 121 ? 9.803 -1.675 7.162 1.00 85.94 121 GLY A C 1
ATOM 951 O O . GLY A 1 121 ? 8.684 -1.227 7.398 1.00 85.94 121 GLY A O 1
ATOM 952 N N . THR A 1 122 ? 10.316 -2.690 7.858 1.00 88.38 122 THR A N 1
ATOM 953 C CA . THR A 1 122 ? 9.515 -3.516 8.779 1.00 88.38 122 THR A CA 1
ATOM 954 C C . THR A 1 122 ? 8.957 -2.701 9.942 1.00 88.38 122 THR A C 1
ATOM 956 O O . THR A 1 122 ? 7.769 -2.812 10.239 1.00 88.38 122 THR A O 1
ATOM 959 N N . LEU A 1 123 ? 9.775 -1.854 10.574 1.00 87.19 123 LEU A N 1
ATOM 960 C CA . LEU A 1 123 ? 9.359 -1.084 11.746 1.00 87.19 123 LEU A CA 1
ATOM 961 C C . LEU A 1 123 ? 8.165 -0.142 11.450 1.00 87.19 123 LEU A C 1
ATOM 963 O O . LEU A 1 1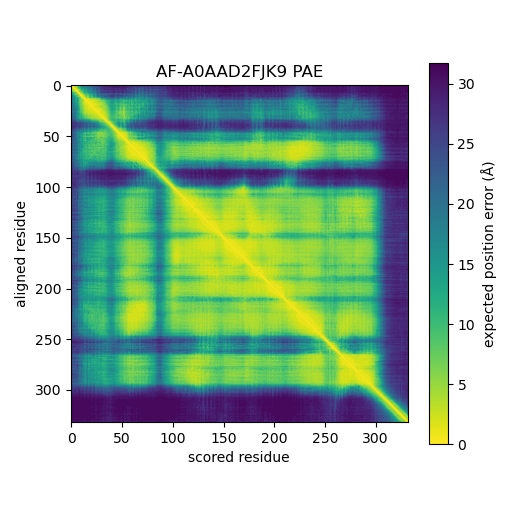23 ? 7.167 -0.248 12.165 1.00 87.19 123 LEU A O 1
ATOM 967 N N . PRO A 1 124 ? 8.167 0.690 10.385 1.00 83.56 124 PRO A N 1
ATOM 968 C CA . PRO A 1 124 ? 6.965 1.422 9.958 1.00 83.56 124 PRO A CA 1
ATOM 969 C C . PRO A 1 124 ? 5.800 0.541 9.503 1.00 83.56 124 PRO A C 1
ATOM 971 O O . PRO A 1 124 ? 4.631 0.873 9.713 1.00 83.56 124 PRO A O 1
ATOM 974 N N . GLN A 1 125 ? 6.100 -0.579 8.844 1.00 88.12 125 GLN A N 1
ATOM 975 C CA . GLN A 1 125 ? 5.089 -1.399 8.182 1.00 88.12 125 GLN A CA 1
ATOM 976 C C . GLN A 1 125 ? 4.306 -2.292 9.156 1.00 88.12 125 GLN A C 1
ATOM 978 O O . GLN A 1 125 ? 3.177 -2.681 8.843 1.00 88.12 125 GLN A O 1
ATOM 983 N N . LEU A 1 126 ? 4.858 -2.591 10.338 1.00 86.56 126 LEU A N 1
ATOM 984 C CA . LEU A 1 126 ? 4.193 -3.350 11.402 1.00 86.56 126 LEU A CA 1
ATOM 985 C C . LEU A 1 126 ? 2.863 -2.713 11.846 1.00 86.56 126 LEU A C 1
ATOM 987 O O . LEU A 1 126 ? 1.826 -3.375 11.706 1.00 86.56 126 LEU A O 1
ATOM 991 N N . PRO A 1 127 ? 2.827 -1.454 12.332 1.00 81.88 127 PRO A N 1
ATOM 992 C CA . PRO A 1 127 ? 1.568 -0.813 12.700 1.00 81.88 127 PRO A CA 1
ATOM 993 C C . PRO A 1 127 ? 0.674 -0.594 11.476 1.00 81.88 127 PRO A C 1
ATOM 995 O O . PRO A 1 127 ? -0.526 -0.868 11.540 1.00 81.88 127 PRO A O 1
ATOM 998 N N . LEU A 1 128 ? 1.246 -0.186 10.336 1.00 83.69 128 LEU A N 1
ATOM 999 C CA . LEU A 1 128 ? 0.474 0.120 9.132 1.00 83.69 128 LEU A CA 1
ATOM 1000 C C . LEU A 1 128 ? -0.281 -1.105 8.596 1.00 83.69 128 LEU A C 1
ATOM 1002 O O . LEU A 1 128 ? -1.482 -1.027 8.351 1.00 83.69 128 LEU A O 1
ATOM 1006 N N . THR A 1 129 ? 0.390 -2.250 8.459 1.00 89.06 129 THR A N 1
ATOM 1007 C CA . THR A 1 129 ? -0.227 -3.493 7.960 1.00 89.06 129 THR A CA 1
ATOM 1008 C C . THR A 1 129 ? -1.225 -4.049 8.963 1.00 89.06 129 THR A C 1
ATOM 1010 O O . THR A 1 129 ? -2.319 -4.466 8.587 1.00 89.06 129 THR A O 1
ATOM 1013 N N . THR A 1 130 ? -0.895 -4.014 10.253 1.00 87.50 130 THR A N 1
ATOM 1014 C CA . THR A 1 130 ? -1.795 -4.526 11.291 1.00 87.50 130 THR A CA 1
ATOM 1015 C C . THR A 1 130 ? -3.108 -3.743 11.309 1.00 87.50 130 THR A C 1
ATOM 1017 O O . THR A 1 130 ? -4.187 -4.338 11.331 1.00 87.50 130 THR A O 1
ATOM 1020 N N . LEU A 1 131 ? -3.037 -2.413 11.228 1.00 82.88 131 LEU A N 1
ATOM 1021 C CA . LEU A 1 131 ? -4.217 -1.553 11.273 1.00 82.88 131 LEU A CA 1
ATOM 1022 C C . LEU A 1 131 ? -4.975 -1.537 9.941 1.00 82.88 131 LEU A C 1
ATOM 1024 O O . LEU A 1 131 ? -6.177 -1.802 9.915 1.00 82.88 131 LEU A O 1
ATOM 1028 N N . ASN A 1 132 ? -4.290 -1.269 8.828 1.00 84.44 132 ASN A N 1
ATOM 1029 C CA . ASN A 1 132 ? -4.928 -1.094 7.521 1.00 84.44 132 ASN A CA 1
ATOM 1030 C C . ASN A 1 132 ? -5.354 -2.431 6.891 1.00 84.44 132 ASN A C 1
ATOM 1032 O O . ASN A 1 132 ? -6.384 -2.513 6.222 1.00 84.44 132 ASN A O 1
ATOM 1036 N N . SER A 1 133 ? -4.598 -3.499 7.138 1.00 87.94 133 SER A N 1
ATOM 1037 C CA . SER A 1 133 ? -4.732 -4.739 6.371 1.00 87.94 133 SER A CA 1
ATOM 1038 C C . SER A 1 133 ? -5.194 -5.945 7.174 1.00 87.94 133 SER A C 1
ATOM 1040 O O . SER A 1 133 ? -5.815 -6.835 6.598 1.00 87.94 133 SER A O 1
ATOM 1042 N N . CYS A 1 134 ? -4.969 -5.976 8.489 1.00 89.94 134 CYS A N 1
ATOM 1043 C CA . CYS A 1 134 ? -5.555 -7.008 9.347 1.00 89.94 134 CYS A CA 1
ATOM 1044 C C . CYS A 1 134 ? -6.862 -6.522 9.974 1.00 89.94 134 CYS A C 1
ATOM 1046 O O . CYS A 1 134 ? -7.911 -7.137 9.792 1.00 89.94 134 CYS A O 1
ATOM 1048 N N . LEU A 1 135 ? -6.822 -5.406 10.703 1.00 85.44 135 LEU A N 1
ATOM 1049 C CA . LEU A 1 135 ? -7.956 -4.937 11.494 1.00 85.44 135 LEU A CA 1
ATOM 1050 C C . LEU A 1 135 ? -9.047 -4.286 10.637 1.00 85.44 135 LEU A C 1
ATOM 1052 O O . LEU A 1 135 ? -10.193 -4.738 10.668 1.00 85.44 135 LEU A O 1
ATOM 1056 N N . SER A 1 136 ? -8.692 -3.250 9.871 1.00 86.06 136 SER A N 1
ATOM 1057 C CA . SER A 1 136 ? -9.640 -2.488 9.049 1.00 86.06 136 SER A CA 1
ATOM 1058 C C . SER A 1 136 ? -10.376 -3.394 8.063 1.00 86.06 136 SER A C 1
ATOM 1060 O O . SER A 1 136 ? -11.593 -3.306 7.934 1.00 86.06 136 SER A O 1
ATOM 1062 N N . VAL A 1 137 ? -9.675 -4.360 7.458 1.00 89.19 137 VAL A N 1
ATOM 1063 C CA . VAL A 1 137 ? -10.291 -5.372 6.588 1.00 89.19 137 VAL A CA 1
ATOM 1064 C C . VAL A 1 137 ? -11.316 -6.224 7.337 1.00 89.19 137 VAL A C 1
ATOM 1066 O O . VAL A 1 137 ? -12.425 -6.385 6.835 1.00 89.19 137 VAL A O 1
ATOM 1069 N N . CYS A 1 138 ? -10.993 -6.753 8.524 1.00 89.25 138 CYS A N 1
ATOM 1070 C CA . CYS A 1 138 ? -11.929 -7.586 9.293 1.00 89.25 138 CYS A CA 1
ATOM 1071 C C . CYS A 1 138 ? -13.186 -6.806 9.702 1.00 89.25 138 CYS A C 1
ATOM 1073 O O . CYS A 1 138 ? -14.304 -7.309 9.585 1.00 89.25 138 CYS A O 1
ATOM 1075 N N . LEU A 1 139 ? -13.011 -5.566 10.161 1.00 86.44 139 LEU A N 1
ATOM 1076 C CA . LEU A 1 139 ? -14.118 -4.713 10.592 1.00 86.44 139 LEU A CA 1
ATOM 1077 C C . LEU A 1 139 ? -14.979 -4.268 9.413 1.00 86.44 139 LEU A C 1
ATOM 1079 O O . LEU A 1 139 ? -16.205 -4.337 9.476 1.00 86.44 139 LEU A O 1
ATOM 1083 N N . LEU A 1 140 ? -14.346 -3.881 8.309 1.00 87.31 140 LEU A N 1
ATOM 1084 C CA . LEU A 1 140 ? -15.052 -3.542 7.085 1.00 87.31 140 LEU A CA 1
ATOM 1085 C C . LEU A 1 140 ? -15.805 -4.753 6.525 1.00 87.31 140 LEU A C 1
ATOM 1087 O O . LEU A 1 140 ? -16.951 -4.609 6.113 1.00 87.31 140 LEU A O 1
ATOM 1091 N N . ALA A 1 141 ? -15.208 -5.945 6.537 1.00 89.06 141 ALA A N 1
ATOM 1092 C CA . ALA A 1 141 ? -15.872 -7.165 6.092 1.00 89.06 141 ALA A CA 1
ATOM 1093 C C . ALA A 1 141 ? -17.123 -7.465 6.928 1.00 89.06 141 ALA A C 1
ATOM 1095 O O . ALA A 1 141 ? -18.171 -7.744 6.349 1.00 89.06 141 ALA A O 1
ATOM 1096 N N . LYS A 1 142 ? -17.042 -7.328 8.260 1.00 87.81 142 LYS A N 1
ATOM 1097 C CA . LYS A 1 142 ? -18.193 -7.477 9.166 1.00 87.81 142 LYS A CA 1
ATOM 1098 C C . LYS A 1 142 ? -19.306 -6.472 8.851 1.00 87.81 142 LYS A C 1
ATOM 1100 O O . LYS A 1 142 ? -20.472 -6.846 8.824 1.00 87.81 142 LYS A O 1
ATOM 1105 N N . ASN A 1 143 ? -18.949 -5.218 8.574 1.00 86.75 143 ASN A N 1
ATOM 1106 C CA . ASN A 1 143 ? -19.922 -4.171 8.249 1.00 86.75 143 ASN A CA 1
ATOM 1107 C C . ASN A 1 143 ? -20.560 -4.359 6.863 1.00 86.75 143 ASN A C 1
ATOM 1109 O O . ASN A 1 143 ? -21.740 -4.076 6.683 1.00 86.75 143 ASN A O 1
ATOM 1113 N N . LEU A 1 144 ? -19.792 -4.819 5.871 1.00 87.94 144 LEU A N 1
ATOM 1114 C CA . LEU A 1 144 ? -20.277 -5.013 4.501 1.00 87.94 144 LEU A CA 1
ATOM 1115 C C . LEU A 1 144 ? -21.048 -6.324 4.307 1.00 87.94 144 LEU A C 1
ATOM 1117 O O . LEU A 1 144 ? -21.854 -6.414 3.378 1.00 87.94 144 LEU A O 1
ATOM 1121 N N . PHE A 1 145 ? -20.768 -7.339 5.128 1.00 89.62 145 PHE A N 1
ATOM 1122 C CA . PHE A 1 145 ? -21.326 -8.687 5.022 1.00 89.62 145 PHE A CA 1
ATOM 1123 C C . PHE A 1 145 ? -21.749 -9.222 6.402 1.00 89.62 145 PHE A C 1
ATOM 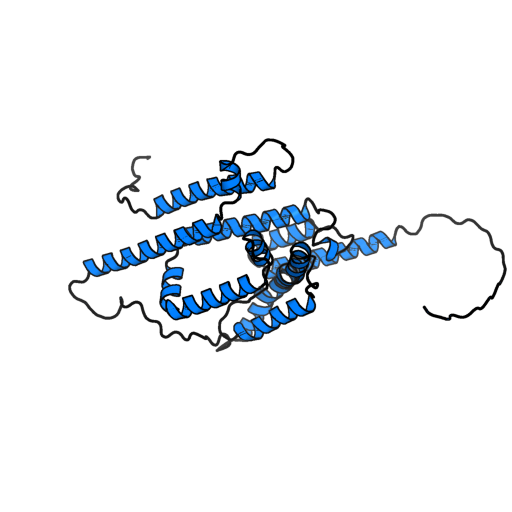1125 O O . PHE A 1 145 ? -21.151 -10.186 6.883 1.00 89.62 145 PHE A O 1
ATOM 1132 N N . PRO A 1 146 ? -22.771 -8.623 7.040 1.00 86.56 146 PRO A N 1
ATOM 1133 C CA . PRO A 1 146 ? -23.197 -9.006 8.389 1.00 86.56 146 PRO A CA 1
ATOM 1134 C C . PRO A 1 146 ? -23.695 -10.456 8.476 1.00 86.56 146 PRO A C 1
ATOM 1136 O O . PRO A 1 146 ? -23.528 -11.096 9.508 1.00 86.56 146 PRO A O 1
ATOM 1139 N N . ASP A 1 147 ? -24.235 -10.994 7.380 1.00 89.12 147 ASP A N 1
ATOM 1140 C CA . ASP A 1 147 ? -24.780 -12.356 7.314 1.00 89.12 147 ASP A CA 1
ATOM 1141 C C . ASP A 1 147 ? -23.705 -13.441 7.116 1.00 89.12 147 ASP A C 1
ATOM 1143 O O . ASP A 1 147 ? -24.019 -14.627 7.014 1.00 89.12 147 ASP A O 1
ATOM 1147 N N . LYS A 1 148 ? -22.426 -13.058 6.997 1.00 87.19 148 LYS A N 1
ATOM 1148 C CA . LYS A 1 148 ? -21.314 -13.994 6.783 1.00 87.19 148 LYS A CA 1
ATOM 1149 C C . LYS A 1 148 ? -20.528 -14.240 8.073 1.00 87.19 148 LYS A C 1
ATOM 1151 O O . LYS A 1 148 ? -20.482 -13.365 8.936 1.00 87.19 148 LYS A O 1
ATOM 1156 N N . PRO A 1 149 ? -19.846 -15.398 8.189 1.00 86.25 149 PRO A N 1
ATOM 1157 C CA . PRO A 1 149 ? -18.958 -15.665 9.312 1.00 86.25 149 PRO A CA 1
ATOM 1158 C C . PRO A 1 149 ? -17.927 -14.550 9.493 1.00 86.25 149 PRO A C 1
ATOM 1160 O O . PRO A 1 149 ? -17.363 -14.041 8.519 1.00 86.25 149 PRO A O 1
ATOM 1163 N N . VAL A 1 150 ? -17.673 -14.188 10.750 1.00 84.06 150 VAL A N 1
ATOM 1164 C CA . VAL A 1 150 ? -16.694 -13.155 11.091 1.00 84.06 150 VAL A CA 1
ATOM 1165 C C . VAL A 1 150 ? -15.304 -13.614 10.663 1.00 84.06 150 VAL A C 1
ATOM 1167 O O . VAL A 1 150 ? -14.852 -14.701 11.015 1.00 84.06 150 VAL A O 1
ATOM 1170 N N . VAL A 1 151 ? -14.609 -12.757 9.919 1.00 85.81 151 VAL A N 1
ATOM 1171 C CA . VAL A 1 151 ? -13.224 -13.002 9.523 1.00 85.81 151 VAL A CA 1
ATOM 1172 C C . VAL A 1 151 ? -12.311 -12.771 10.726 1.00 85.81 151 VAL A C 1
ATOM 1174 O O . VAL A 1 151 ? -12.272 -11.678 11.296 1.00 85.81 151 VAL A O 1
ATOM 1177 N N . GLU A 1 152 ? -11.562 -13.799 11.115 1.00 88.81 152 GLU A N 1
ATOM 1178 C CA . GLU A 1 152 ? -10.634 -13.708 12.237 1.00 88.81 152 GLU A CA 1
ATOM 1179 C C . GLU A 1 152 ? -9.362 -12.936 11.874 1.00 88.81 152 GLU A C 1
ATOM 1181 O O . GLU A 1 152 ? -8.669 -13.251 10.902 1.00 88.81 152 GLU A O 1
ATOM 1186 N N . ARG A 1 153 ? -8.970 -11.993 12.740 1.00 90.12 153 ARG A N 1
ATOM 1187 C CA . ARG A 1 153 ? -7.719 -11.228 12.586 1.00 90.12 153 ARG A CA 1
ATOM 1188 C C . ARG A 1 153 ? -6.495 -12.135 12.472 1.00 90.12 153 ARG A C 1
ATOM 1190 O O . ARG A 1 153 ? -5.609 -11.868 11.669 1.00 90.12 153 ARG A O 1
ATOM 1197 N N . ARG A 1 154 ? -6.454 -13.221 13.254 1.00 91.06 154 ARG A N 1
ATOM 1198 C CA . ARG A 1 154 ? -5.346 -14.187 13.247 1.00 91.06 154 ARG A CA 1
ATOM 1199 C C . ARG A 1 154 ? -5.215 -14.877 11.889 1.00 91.06 154 ARG A C 1
ATOM 1201 O O . ARG A 1 154 ? -4.102 -14.983 11.381 1.00 91.06 154 ARG A O 1
ATOM 1208 N N . ALA A 1 155 ? -6.331 -15.295 11.294 1.00 92.75 155 ALA A N 1
ATOM 1209 C CA . ALA A 1 155 ? -6.344 -15.916 9.973 1.00 92.75 155 ALA A CA 1
ATOM 1210 C C . ALA A 1 155 ? -5.863 -14.942 8.882 1.00 92.75 155 ALA A C 1
ATOM 1212 O O . ALA A 1 155 ? -5.047 -15.312 8.038 1.00 92.75 155 ALA A O 1
ATOM 1213 N N . VAL A 1 156 ? -6.296 -13.677 8.940 1.00 92.88 156 VAL A N 1
ATOM 1214 C CA . VAL A 1 156 ? -5.853 -12.630 8.002 1.00 92.88 156 VAL A CA 1
ATOM 1215 C C . VAL A 1 156 ? -4.355 -12.354 8.138 1.00 92.88 156 VAL A C 1
ATOM 1217 O O . VAL A 1 156 ? -3.653 -12.331 7.128 1.00 92.88 156 VAL A O 1
ATOM 1220 N N . SER A 1 157 ? -3.838 -12.225 9.364 1.00 92.81 157 SER A N 1
ATOM 1221 C CA . SER A 1 157 ? -2.401 -12.038 9.604 1.00 92.81 157 SER A CA 1
ATOM 1222 C C . SER A 1 157 ? -1.567 -13.211 9.085 1.00 92.81 157 SER A C 1
ATOM 1224 O O . SER A 1 157 ? -0.543 -12.987 8.442 1.00 92.81 157 SER A O 1
ATOM 1226 N N . TRP A 1 158 ? -2.011 -14.455 9.301 1.00 95.38 158 TRP A N 1
ATOM 1227 C CA . TRP A 1 158 ? -1.337 -15.636 8.747 1.00 95.38 158 TRP A CA 1
ATOM 1228 C C . TRP A 1 158 ? -1.339 -15.639 7.222 1.00 95.38 158 TRP A C 1
ATOM 1230 O O . TRP A 1 158 ? -0.305 -15.902 6.615 1.00 95.38 158 TRP A O 1
ATOM 1240 N N . SER A 1 159 ? -2.466 -15.294 6.596 1.00 94.44 159 SER A N 1
ATOM 1241 C CA . SER A 1 159 ? -2.558 -15.179 5.139 1.00 94.44 159 SER A CA 1
ATOM 1242 C C . SER A 1 159 ? -1.563 -14.153 4.584 1.00 94.44 159 SER A C 1
ATOM 1244 O O . SER A 1 159 ? -0.861 -14.453 3.619 1.00 94.44 159 SER A O 1
ATOM 1246 N N . ILE A 1 160 ? -1.451 -12.980 5.220 1.00 94.69 160 ILE A N 1
ATOM 1247 C CA . ILE A 1 160 ? -0.484 -11.933 4.850 1.00 94.69 160 ILE A CA 1
ATOM 1248 C C . ILE A 1 160 ? 0.956 -12.417 5.042 1.00 94.69 160 ILE A C 1
ATOM 1250 O O . ILE A 1 160 ? 1.777 -12.255 4.143 1.00 94.69 160 ILE A O 1
ATOM 1254 N N . GLY A 1 161 ? 1.275 -13.050 6.171 1.00 93.94 161 GLY A N 1
ATOM 1255 C CA . GLY A 1 161 ? 2.616 -13.586 6.413 1.00 93.94 161 GLY A CA 1
ATOM 1256 C C . GLY A 1 161 ? 3.020 -14.627 5.367 1.00 93.94 161 GLY A C 1
ATOM 1257 O O . GLY A 1 161 ? 4.081 -14.513 4.757 1.00 93.94 161 GLY A O 1
ATOM 1258 N N . LEU A 1 162 ? 2.143 -15.598 5.099 1.00 95.75 162 LEU A N 1
ATOM 1259 C CA . LEU A 1 162 ? 2.409 -16.684 4.155 1.00 95.75 162 LEU A CA 1
ATOM 1260 C C . LEU A 1 162 ? 2.592 -16.182 2.720 1.00 95.75 162 LEU A C 1
ATOM 1262 O O . LEU A 1 162 ? 3.540 -16.599 2.058 1.00 95.75 162 LEU A O 1
ATOM 1266 N N . MET A 1 163 ? 1.742 -15.261 2.244 1.00 93.62 163 MET A N 1
ATOM 1267 C CA . MET A 1 163 ? 1.898 -14.718 0.889 1.00 93.62 163 MET A CA 1
ATOM 1268 C C . MET A 1 163 ? 3.225 -13.962 0.730 1.00 93.62 163 MET A C 1
ATOM 1270 O O . MET A 1 163 ? 3.883 -14.095 -0.294 1.00 93.62 163 MET A O 1
ATOM 1274 N N . ASN A 1 164 ? 3.664 -13.218 1.749 1.00 93.94 164 ASN A N 1
ATOM 1275 C CA . ASN A 1 164 ? 4.918 -12.467 1.679 1.00 93.94 164 ASN A CA 1
ATOM 1276 C C . ASN A 1 164 ? 6.149 -13.372 1.777 1.00 93.94 164 ASN A C 1
ATOM 1278 O O . ASN A 1 164 ? 7.093 -13.193 1.014 1.00 93.94 164 ASN A O 1
ATOM 1282 N N . ILE A 1 165 ? 6.132 -14.374 2.660 1.00 94.25 165 ILE A N 1
ATOM 1283 C CA . ILE A 1 165 ? 7.219 -15.360 2.760 1.00 94.25 165 ILE A CA 1
ATOM 1284 C C . ILE A 1 165 ? 7.391 -16.111 1.436 1.00 94.25 165 ILE A C 1
ATOM 1286 O O . ILE A 1 165 ? 8.515 -16.414 1.050 1.00 94.25 165 ILE A O 1
ATOM 1290 N N . PHE A 1 166 ? 6.295 -16.393 0.733 1.00 92.81 166 PHE A N 1
ATOM 1291 C CA . PHE A 1 166 ? 6.345 -17.117 -0.529 1.00 92.81 166 PHE A CA 1
ATOM 1292 C C . PHE A 1 166 ? 6.744 -16.221 -1.714 1.00 92.81 166 PHE A C 1
ATOM 1294 O O . PHE A 1 166 ? 7.659 -16.560 -2.458 1.00 92.81 166 PHE A O 1
ATOM 1301 N N . PHE A 1 167 ? 6.093 -15.066 -1.891 1.00 92.31 167 PHE A N 1
ATOM 1302 C CA . PHE A 1 167 ? 6.247 -14.251 -3.103 1.00 92.31 167 PHE A CA 1
ATOM 1303 C C . PHE A 1 167 ? 7.362 -13.200 -3.035 1.00 92.31 167 PHE A C 1
ATOM 1305 O O . PHE A 1 167 ? 7.928 -12.867 -4.077 1.00 92.31 167 PHE A O 1
ATOM 1312 N N . CYS A 1 168 ? 7.720 -12.669 -1.861 1.00 91.94 168 CYS A N 1
ATOM 1313 C CA . CYS A 1 168 ? 8.769 -11.644 -1.782 1.00 91.94 168 CYS A CA 1
ATOM 1314 C C . CYS A 1 168 ? 10.160 -12.179 -2.170 1.00 91.94 168 CYS A C 1
ATOM 1316 O O . CYS A 1 168 ? 10.843 -11.515 -2.950 1.00 91.94 168 CYS A O 1
ATOM 1318 N N . PRO A 1 169 ? 10.584 -13.393 -1.750 1.00 90.75 169 PRO A N 1
ATOM 1319 C CA . PRO A 1 169 ? 11.838 -13.981 -2.235 1.00 90.75 169 PRO A CA 1
ATOM 1320 C C . PRO A 1 169 ? 11.871 -14.199 -3.753 1.00 90.75 169 PRO A C 1
ATOM 1322 O O . PRO A 1 169 ? 12.950 -14.241 -4.340 1.00 90.75 169 PRO A O 1
ATOM 1325 N N . MET A 1 170 ? 10.695 -14.305 -4.381 1.00 90.06 170 MET A N 1
ATOM 1326 C CA . MET A 1 170 ? 10.500 -14.451 -5.827 1.00 90.06 170 MET A CA 1
ATOM 1327 C C . MET A 1 170 ? 10.486 -13.108 -6.586 1.00 90.06 170 MET A C 1
ATOM 1329 O O . MET A 1 170 ? 10.168 -13.083 -7.776 1.00 90.06 170 MET A O 1
ATOM 1333 N N . GLY A 1 171 ? 10.832 -11.996 -5.924 1.00 87.12 171 GLY A N 1
ATOM 1334 C CA . GLY A 1 171 ? 10.920 -10.671 -6.549 1.00 87.12 171 GLY A CA 1
ATOM 1335 C C . GLY A 1 171 ? 9.646 -9.845 -6.449 1.00 87.12 171 GLY A C 1
ATOM 1336 O O . GLY A 1 171 ? 9.572 -8.767 -7.034 1.00 87.12 171 GLY A O 1
ATOM 1337 N N . SER A 1 172 ? 8.634 -10.321 -5.723 1.00 88.31 172 SER A N 1
ATOM 1338 C CA . SER A 1 172 ? 7.407 -9.557 -5.554 1.00 88.31 172 SER A CA 1
ATOM 1339 C C . SER A 1 172 ? 7.529 -8.486 -4.473 1.00 88.31 172 SER A C 1
ATOM 1341 O O . SER A 1 172 ? 8.221 -8.668 -3.471 1.00 88.31 172 SER A O 1
ATOM 1343 N N . MET A 1 173 ? 6.821 -7.370 -4.654 1.00 89.00 173 MET A N 1
ATOM 1344 C CA . MET A 1 173 ? 6.696 -6.364 -3.602 1.00 89.00 173 MET A CA 1
ATOM 1345 C C . MET A 1 173 ? 5.853 -6.899 -2.433 1.00 89.00 173 MET A C 1
ATOM 1347 O O . MET A 1 173 ? 5.017 -7.782 -2.638 1.00 89.00 173 MET A O 1
ATOM 1351 N N . PRO A 1 174 ? 6.026 -6.366 -1.211 1.00 88.69 174 PRO A N 1
ATOM 1352 C CA . PRO A 1 174 ? 5.218 -6.773 -0.074 1.00 88.69 174 PRO A CA 1
ATOM 1353 C C . PRO A 1 174 ? 3.714 -6.621 -0.329 1.00 88.69 174 PRO A C 1
ATOM 1355 O O . PRO A 1 174 ? 3.244 -5.584 -0.799 1.00 88.69 174 PRO A O 1
ATOM 1358 N N . HIS A 1 175 ? 2.952 -7.654 0.015 1.00 89.81 175 HIS A N 1
ATOM 1359 C CA . HIS A 1 175 ? 1.510 -7.723 -0.185 1.00 89.81 175 HIS A CA 1
ATOM 1360 C C . HIS A 1 175 ? 0.746 -7.577 1.124 1.00 89.81 175 HIS A C 1
ATOM 1362 O O . HIS A 1 175 ? 1.219 -7.938 2.202 1.00 89.81 175 HIS A O 1
ATOM 1368 N N . CYS A 1 176 ? -0.497 -7.126 1.023 1.00 93.19 176 CYS A N 1
ATOM 1369 C CA . CYS A 1 176 ? -1.427 -7.103 2.135 1.00 93.19 176 CYS A CA 1
ATOM 1370 C C . CYS A 1 176 ? -2.869 -7.241 1.635 1.00 93.19 176 CYS A C 1
ATOM 1372 O O . CYS A 1 176 ? -3.155 -7.076 0.447 1.00 93.19 176 CYS A O 1
ATOM 1374 N N . HIS A 1 177 ? -3.801 -7.518 2.548 1.00 90.50 177 HIS A N 1
ATOM 1375 C CA . HIS A 1 177 ? -5.224 -7.369 2.245 1.00 90.50 177 HIS A CA 1
ATOM 1376 C C . HIS A 1 177 ? -5.596 -5.886 2.342 1.00 90.50 177 HIS A C 1
ATOM 1378 O O . HIS A 1 177 ? -5.308 -5.234 3.338 1.00 90.50 177 HIS A O 1
ATOM 1384 N N . GLY A 1 178 ? -6.202 -5.319 1.302 1.00 85.50 178 GLY A N 1
ATOM 1385 C CA . GLY A 1 178 ? -6.563 -3.899 1.281 1.00 85.50 178 GLY A CA 1
ATOM 1386 C C . GLY A 1 178 ? -8.035 -3.667 1.613 1.00 85.50 178 GLY A C 1
ATOM 1387 O O . GLY A 1 178 ? -8.903 -4.054 0.827 1.00 85.50 178 GLY A O 1
ATOM 1388 N N . ALA A 1 179 ? -8.333 -2.954 2.707 1.00 85.38 179 ALA A N 1
ATOM 1389 C CA . ALA A 1 179 ? -9.709 -2.563 3.042 1.00 85.38 179 ALA A CA 1
ATOM 1390 C C . ALA A 1 179 ? -10.333 -1.690 1.937 1.00 85.38 179 ALA A C 1
ATOM 1392 O O . ALA A 1 179 ? -11.479 -1.899 1.545 1.00 85.38 179 ALA A O 1
ATOM 1393 N N . GLY A 1 180 ? -9.548 -0.782 1.345 1.00 83.38 180 GLY A N 1
ATOM 1394 C CA . GLY A 1 180 ? -9.985 0.040 0.212 1.00 83.38 180 GLY A CA 1
ATOM 1395 C C . GLY A 1 180 ? -10.349 -0.779 -1.033 1.00 83.38 180 GLY A C 1
ATOM 1396 O O . GLY A 1 180 ? -11.346 -0.488 -1.690 1.00 83.38 180 GLY A O 1
ATOM 1397 N N . GLY A 1 181 ? -9.600 -1.848 -1.326 1.00 85.44 181 GLY A N 1
ATOM 1398 C CA . GLY A 1 181 ? -9.913 -2.761 -2.431 1.00 85.44 181 GLY A CA 1
ATOM 1399 C C . GLY A 1 181 ? -11.225 -3.513 -2.201 1.00 85.44 181 GLY A C 1
ATOM 1400 O O . GLY A 1 181 ? -12.059 -3.597 -3.104 1.00 85.44 181 GLY A O 1
ATOM 1401 N N . LEU A 1 182 ? -11.445 -3.992 -0.972 1.00 88.12 182 LEU A N 1
ATOM 1402 C CA . LEU A 1 182 ? -12.697 -4.632 -0.566 1.00 88.12 182 LEU A CA 1
ATOM 1403 C C . LEU A 1 182 ? -13.892 -3.669 -0.665 1.00 88.12 182 LEU A C 1
ATOM 1405 O O . LEU A 1 182 ? -14.911 -4.017 -1.266 1.00 88.12 182 LEU A O 1
ATOM 1409 N N . ALA A 1 183 ? -13.755 -2.452 -0.129 1.00 86.50 183 ALA A N 1
ATOM 1410 C CA . ALA A 1 183 ? -14.773 -1.405 -0.224 1.00 86.50 183 ALA A CA 1
ATOM 1411 C C . ALA A 1 183 ? -15.086 -1.053 -1.684 1.00 86.50 183 ALA A C 1
ATOM 1413 O O . ALA A 1 183 ? -16.253 -0.956 -2.061 1.00 86.50 183 ALA A O 1
ATOM 1414 N N . GLY A 1 184 ? -14.053 -0.901 -2.517 1.00 85.38 184 GLY A N 1
ATOM 1415 C CA . GLY A 1 184 ? -14.189 -0.577 -3.934 1.00 85.38 184 GLY A CA 1
ATOM 1416 C C . GLY A 1 184 ? -14.967 -1.643 -4.698 1.00 85.38 184 GLY A C 1
ATOM 1417 O O . GLY A 1 184 ? -15.917 -1.320 -5.408 1.00 85.38 184 GLY A O 1
ATOM 1418 N N . GLN A 1 185 ? -14.638 -2.921 -4.499 1.00 88.50 185 GLN A N 1
ATOM 1419 C CA . GLN A 1 185 ? -15.377 -4.008 -5.141 1.00 88.50 185 GLN A CA 1
ATOM 1420 C C . GLN A 1 185 ? -16.821 -4.104 -4.643 1.00 88.50 185 GLN A C 1
ATOM 1422 O O . GLN A 1 185 ? -17.727 -4.282 -5.456 1.00 88.50 185 GLN A O 1
ATOM 1427 N N . ASN A 1 186 ? -17.067 -3.910 -3.343 1.00 89.44 186 ASN A N 1
ATOM 1428 C CA . ASN A 1 186 ? -18.432 -3.871 -2.816 1.00 89.44 186 ASN A CA 1
ATOM 1429 C C . ASN A 1 186 ? -19.244 -2.700 -3.398 1.00 89.44 186 ASN A C 1
ATOM 1431 O O . ASN A 1 186 ? -20.403 -2.893 -3.769 1.00 89.44 186 ASN A O 1
ATOM 1435 N N . LYS A 1 187 ? -18.625 -1.520 -3.554 1.00 84.62 187 LYS A N 1
ATOM 1436 C CA . LYS A 1 187 ? -19.228 -0.334 -4.188 1.00 84.62 187 LYS A CA 1
ATOM 1437 C C . LYS A 1 187 ? -19.572 -0.575 -5.661 1.00 84.62 187 LYS A C 1
ATOM 1439 O O . LYS A 1 187 ? -20.558 -0.029 -6.146 1.00 84.62 187 LYS A O 1
ATOM 1444 N N . LEU A 1 188 ? -18.798 -1.417 -6.348 1.00 83.50 188 LEU A N 1
ATOM 1445 C CA . LEU A 1 188 ? -19.072 -1.883 -7.714 1.00 83.50 188 LEU A CA 1
ATOM 1446 C C . LEU A 1 188 ? -20.075 -3.051 -7.775 1.00 83.50 188 LEU A C 1
ATOM 1448 O O . LEU A 1 188 ? -20.327 -3.586 -8.849 1.00 83.50 188 LEU A O 1
ATOM 1452 N N . GLY A 1 189 ? -20.669 -3.443 -6.644 1.00 85.31 189 GLY A N 1
ATOM 1453 C CA . GLY A 1 189 ? -21.714 -4.463 -6.578 1.00 85.31 189 GLY A CA 1
ATOM 1454 C C . GLY A 1 189 ? -21.216 -5.884 -6.313 1.00 85.31 189 GLY A C 1
ATOM 1455 O O . GLY A 1 189 ? -22.037 -6.795 -6.225 1.00 85.31 189 GLY A O 1
ATOM 1456 N N . ALA A 1 190 ? -19.912 -6.108 -6.124 1.00 88.06 190 ALA A N 1
ATOM 1457 C CA . ALA A 1 190 ? -19.403 -7.434 -5.786 1.00 88.06 190 ALA A CA 1
ATOM 1458 C C . ALA A 1 190 ? -19.822 -7.843 -4.364 1.00 88.06 190 ALA A C 1
ATOM 1460 O O . ALA A 1 190 ? -19.558 -7.134 -3.389 1.00 88.06 190 ALA A O 1
ATOM 1461 N N . LYS A 1 191 ? -20.463 -9.012 -4.237 1.00 87.19 191 LYS A N 1
ATOM 1462 C CA . LYS A 1 191 ? -20.929 -9.560 -2.946 1.00 87.19 191 LYS A CA 1
ATOM 1463 C C . LYS A 1 191 ? -20.259 -10.877 -2.541 1.00 87.19 191 LYS A C 1
ATOM 1465 O O . LYS A 1 191 ? -20.537 -11.419 -1.469 1.00 87.19 191 LYS A O 1
ATOM 1470 N N . SER A 1 192 ? -19.353 -11.393 -3.365 1.00 86.38 192 SER A N 1
ATOM 1471 C CA . SER A 1 192 ? -18.612 -12.632 -3.122 1.00 86.38 192 SER A CA 1
ATOM 1472 C C . SER A 1 192 ? -17.123 -12.442 -3.410 1.00 86.38 192 SER A C 1
ATOM 1474 O O . SER A 1 192 ? -16.738 -11.536 -4.143 1.00 86.38 192 SER A O 1
ATOM 1476 N N . GLY A 1 193 ? -16.281 -13.316 -2.850 1.00 85.00 193 GLY A N 1
ATOM 1477 C CA . GLY A 1 193 ? -14.836 -13.304 -3.109 1.00 85.0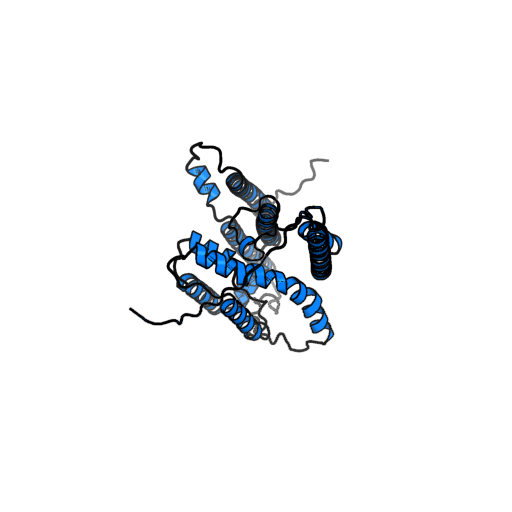0 193 GLY A CA 1
ATOM 1478 C C . GLY A 1 193 ? -14.462 -13.710 -4.539 1.00 85.00 193 GLY A C 1
ATOM 1479 O O . GLY A 1 193 ? -13.311 -13.550 -4.934 1.00 85.00 193 GLY A O 1
ATOM 1480 N N . LEU A 1 194 ? -15.424 -14.190 -5.338 1.00 89.19 194 LEU A N 1
ATOM 1481 C CA . LEU A 1 194 ? -15.191 -14.572 -6.729 1.00 89.19 194 LEU A CA 1
ATOM 1482 C C . LEU A 1 194 ? -14.700 -13.383 -7.563 1.00 89.19 194 LEU A C 1
ATOM 1484 O O . LEU A 1 194 ? -13.867 -13.574 -8.440 1.00 89.19 194 LEU A O 1
ATOM 1488 N N . SER A 1 195 ? -15.140 -12.155 -7.264 1.00 90.44 195 SER A N 1
ATOM 1489 C CA . SER A 1 195 ? -14.650 -10.956 -7.956 1.00 90.44 195 SER A CA 1
ATOM 1490 C C . SER A 1 195 ? -13.139 -10.770 -7.796 1.00 90.44 195 SER A C 1
ATOM 1492 O O . SER A 1 195 ? -12.460 -10.430 -8.761 1.00 90.44 195 SER A O 1
ATOM 1494 N N . MET A 1 196 ? -12.600 -11.044 -6.603 1.00 89.31 196 MET A N 1
ATOM 1495 C CA . MET A 1 196 ? -11.162 -10.979 -6.328 1.00 89.31 196 MET A CA 1
ATOM 1496 C C . MET A 1 196 ? -10.406 -12.058 -7.106 1.00 89.31 196 MET A C 1
ATOM 1498 O O . MET A 1 196 ? -9.367 -11.771 -7.697 1.00 89.31 196 MET A O 1
ATOM 1502 N N . VAL A 1 197 ? -10.949 -13.280 -7.147 1.00 91.81 197 VAL A N 1
ATOM 1503 C CA . VAL A 1 197 ? -10.355 -14.402 -7.890 1.00 91.81 197 VAL A CA 1
ATOM 1504 C C . VAL A 1 197 ? -10.344 -14.111 -9.388 1.00 91.81 197 VAL A C 1
ATOM 1506 O O . VAL A 1 197 ? -9.295 -14.211 -10.014 1.00 91.81 197 VAL A O 1
ATOM 1509 N N . VAL A 1 198 ? -11.475 -13.684 -9.956 1.00 93.38 198 VAL A N 1
ATOM 1510 C CA . VAL A 1 198 ? -11.590 -13.328 -11.378 1.00 93.38 198 VAL A CA 1
ATOM 1511 C C . VAL A 1 198 ? -10.635 -12.192 -11.731 1.00 93.38 198 VAL A C 1
ATOM 1513 O O . VAL A 1 198 ? -9.950 -12.278 -12.744 1.00 93.38 198 VAL A O 1
ATOM 1516 N N . LEU A 1 199 ? -10.523 -11.164 -10.884 1.00 90.94 199 LEU A N 1
ATOM 1517 C CA . LEU A 1 199 ? -9.570 -10.075 -11.095 1.00 90.94 199 LEU A CA 1
ATOM 1518 C C . LEU A 1 199 ? -8.118 -10.578 -11.087 1.00 90.94 199 LEU A C 1
ATOM 1520 O O . LEU A 1 199 ? -7.331 -10.183 -11.943 1.00 90.94 199 LEU A O 1
ATOM 1524 N N . GLY A 1 200 ? -7.759 -11.454 -10.146 1.00 91.88 200 GLY A N 1
ATOM 1525 C CA . GLY A 1 200 ? -6.426 -12.057 -10.076 1.00 91.88 200 GLY A CA 1
ATOM 1526 C C . GLY A 1 200 ? -6.107 -12.909 -11.305 1.00 91.88 200 GLY A C 1
ATOM 1527 O O . GLY A 1 200 ? -5.083 -12.697 -11.953 1.00 91.88 200 GLY A O 1
ATOM 1528 N N . VAL A 1 201 ? -7.017 -13.813 -11.675 1.00 95.00 201 VAL A N 1
ATOM 1529 C CA . VAL A 1 201 ? -6.894 -14.669 -12.865 1.00 95.00 201 VAL A CA 1
ATOM 1530 C C . VAL A 1 201 ? -6.799 -13.828 -14.133 1.00 95.00 201 VAL A C 1
ATOM 1532 O O . VAL A 1 201 ? -5.950 -14.099 -14.979 1.00 95.00 201 VAL A O 1
ATOM 1535 N N . PHE A 1 202 ? -7.607 -12.775 -14.251 1.00 93.56 202 PHE A N 1
ATOM 1536 C CA . PHE A 1 202 ? -7.544 -11.846 -15.372 1.00 93.56 202 PHE A CA 1
ATOM 1537 C C . PHE A 1 202 ? -6.173 -11.168 -15.467 1.00 93.56 202 PHE A C 1
ATOM 1539 O O . PHE A 1 202 ? -5.584 -11.157 -16.541 1.00 93.56 202 PHE A O 1
ATOM 1546 N N . LYS A 1 203 ? -5.619 -10.668 -14.353 1.00 90.25 203 LYS A N 1
ATOM 1547 C CA . LYS A 1 203 ? -4.286 -10.038 -14.335 1.00 90.25 203 LYS A CA 1
ATOM 1548 C C . LYS A 1 203 ? -3.173 -11.018 -14.717 1.00 90.25 203 LYS A C 1
ATOM 1550 O O . LYS A 1 203 ? -2.281 -10.646 -15.473 1.00 90.25 203 LYS A O 1
ATOM 1555 N N . ILE A 1 204 ? -3.235 -12.260 -14.234 1.00 89.94 204 ILE A N 1
ATOM 1556 C CA . ILE A 1 204 ? -2.267 -13.310 -14.588 1.00 89.94 204 ILE A CA 1
ATOM 1557 C C . ILE A 1 204 ? -2.380 -13.654 -16.076 1.00 89.94 204 ILE A C 1
ATOM 1559 O O . ILE A 1 204 ? -1.378 -13.667 -16.784 1.00 89.94 204 ILE A O 1
ATOM 1563 N N . THR A 1 205 ? -3.602 -13.867 -16.564 1.00 91.12 205 THR A N 1
ATOM 1564 C CA . THR A 1 205 ? -3.870 -14.186 -17.973 1.00 91.12 205 THR A CA 1
ATOM 1565 C C . THR A 1 205 ? -3.401 -13.056 -18.882 1.00 91.12 205 THR A C 1
ATOM 1567 O O . THR A 1 205 ? -2.732 -13.311 -19.876 1.00 91.12 205 THR A O 1
ATOM 1570 N N . LEU A 1 206 ? -3.682 -11.804 -18.513 1.00 87.69 206 LEU A N 1
ATOM 1571 C CA . LEU A 1 206 ? -3.212 -10.628 -19.235 1.00 87.69 206 LEU A CA 1
ATOM 1572 C C . LEU A 1 206 ? -1.681 -10.567 -19.265 1.00 87.69 206 LEU A C 1
ATOM 1574 O O . LEU A 1 206 ? -1.119 -10.330 -20.325 1.00 87.69 206 LEU A O 1
ATOM 1578 N N . SER A 1 207 ? -1.014 -10.829 -18.136 1.00 85.00 207 SER A N 1
ATOM 1579 C CA . SER A 1 207 ? 0.454 -10.856 -18.053 1.00 85.00 207 SER A CA 1
ATOM 1580 C C . SER A 1 207 ? 1.080 -11.900 -18.981 1.00 85.00 207 SER A C 1
ATOM 1582 O O . SER A 1 207 ? 2.074 -11.628 -19.652 1.00 85.00 207 SER A O 1
ATOM 1584 N N . ILE A 1 208 ? 0.465 -13.082 -19.070 1.00 84.44 208 ILE A N 1
ATOM 1585 C CA . ILE A 1 208 ? 0.937 -14.171 -19.930 1.00 84.44 208 ILE A CA 1
ATOM 1586 C C . ILE A 1 208 ? 0.653 -13.860 -21.407 1.00 84.44 208 ILE A C 1
ATOM 1588 O O . ILE A 1 208 ? 1.560 -13.932 -22.230 1.00 84.44 208 ILE A O 1
ATOM 1592 N N . LEU A 1 209 ? -0.585 -13.487 -21.753 1.00 84.06 209 LEU A N 1
ATOM 1593 C CA . LEU A 1 209 ? -1.007 -13.282 -23.145 1.00 84.06 209 LEU A CA 1
ATOM 1594 C C . LEU A 1 209 ? -0.398 -12.032 -23.780 1.00 84.06 209 LEU A C 1
ATOM 1596 O O . LEU A 1 209 ? 0.013 -12.063 -24.937 1.00 84.06 209 LEU A O 1
ATOM 1600 N N . ALA A 1 210 ? -0.335 -10.929 -23.034 1.00 78.81 210 ALA A N 1
ATOM 1601 C CA . ALA A 1 210 ? 0.264 -9.694 -23.522 1.00 78.81 210 ALA A CA 1
ATOM 1602 C C . ALA A 1 210 ? 1.798 -9.748 -23.519 1.00 78.81 210 ALA A C 1
ATOM 1604 O O . ALA A 1 210 ? 2.398 -8.781 -23.956 1.00 78.81 210 ALA A O 1
ATOM 1605 N N . HIS A 1 211 ? 2.401 -10.856 -23.066 1.00 79.19 211 HIS A N 1
ATOM 1606 C CA . HIS A 1 211 ? 3.794 -11.020 -22.649 1.00 79.19 211 HIS A CA 1
ATOM 1607 C C . HIS A 1 211 ? 4.263 -9.937 -21.667 1.00 79.19 211 HIS A C 1
ATOM 1609 O O . HIS A 1 211 ? 4.274 -8.743 -21.961 1.00 79.19 211 HIS A O 1
ATOM 1615 N N . TYR A 1 212 ? 4.738 -10.376 -20.505 1.00 74.94 212 TYR A N 1
ATOM 1616 C CA . TYR A 1 212 ? 5.213 -9.525 -19.413 1.00 74.94 212 TYR A CA 1
ATOM 1617 C C . TYR A 1 212 ? 6.079 -8.329 -19.860 1.00 74.94 212 TYR A C 1
ATOM 1619 O O . TYR A 1 212 ? 5.841 -7.208 -19.409 1.00 74.94 212 TYR A O 1
ATOM 1627 N N . GLY A 1 213 ? 7.007 -8.536 -20.803 1.00 72.31 213 GLY A N 1
ATOM 1628 C CA . GLY A 1 213 ? 7.879 -7.480 -21.325 1.00 72.31 213 GLY A CA 1
ATOM 1629 C C . GLY A 1 213 ? 7.134 -6.299 -21.961 1.00 72.31 213 GLY A C 1
ATOM 1630 O O . GLY A 1 213 ? 7.475 -5.152 -21.684 1.00 72.31 213 GLY A O 1
ATOM 1631 N N . TYR A 1 214 ? 6.068 -6.534 -22.738 1.00 78.00 214 TYR A N 1
ATOM 1632 C CA . TYR A 1 214 ? 5.306 -5.433 -23.347 1.00 78.00 214 TYR A CA 1
ATOM 1633 C C . TYR A 1 214 ? 4.536 -4.622 -22.306 1.00 78.00 214 TYR A C 1
ATOM 1635 O O . TYR A 1 214 ? 4.426 -3.403 -22.435 1.00 78.00 214 TYR A O 1
ATOM 1643 N N . LEU A 1 215 ? 4.010 -5.281 -21.269 1.00 81.75 215 LEU A N 1
ATOM 1644 C CA . LEU A 1 215 ? 3.324 -4.586 -20.180 1.00 81.75 215 LEU A CA 1
ATOM 1645 C C . LEU A 1 215 ? 4.292 -3.723 -19.371 1.00 81.75 215 LEU A C 1
ATOM 1647 O O . LEU A 1 215 ? 3.932 -2.601 -19.025 1.00 81.75 215 LEU A O 1
ATOM 1651 N N . LEU A 1 216 ? 5.511 -4.207 -19.110 1.00 81.50 216 LEU A N 1
ATOM 1652 C CA . LEU A 1 216 ? 6.551 -3.399 -18.474 1.00 81.50 216 LEU A CA 1
ATOM 1653 C C . LEU A 1 216 ? 6.891 -2.166 -19.308 1.00 81.50 216 LEU A C 1
ATOM 1655 O O . LEU A 1 216 ? 6.796 -1.056 -18.799 1.00 81.50 216 LEU A O 1
ATOM 1659 N N . THR A 1 217 ? 7.194 -2.339 -20.600 1.00 81.19 217 THR A N 1
ATOM 1660 C CA . THR A 1 217 ? 7.513 -1.207 -21.487 1.00 81.19 217 THR A CA 1
ATOM 1661 C C . THR A 1 217 ? 6.369 -0.193 -21.549 1.00 81.19 217 THR A C 1
ATOM 1663 O O . THR A 1 217 ? 6.602 1.014 -21.577 1.00 81.19 217 THR A O 1
ATOM 1666 N N . LEU A 1 218 ? 5.118 -0.664 -21.543 1.00 84.50 218 LEU A N 1
ATOM 1667 C CA . LEU A 1 218 ? 3.946 0.206 -21.497 1.00 84.50 218 LEU A CA 1
ATOM 1668 C C . LEU A 1 218 ? 3.854 0.986 -20.179 1.00 84.50 218 LEU A C 1
ATOM 1670 O O . LEU A 1 218 ? 3.551 2.178 -20.201 1.00 84.50 218 LEU A O 1
ATOM 1674 N N . PHE A 1 219 ? 4.093 0.329 -19.042 1.00 85.06 219 PHE A N 1
ATOM 1675 C CA . PHE A 1 219 ? 4.064 0.984 -17.736 1.00 85.06 219 PHE A CA 1
ATOM 1676 C C . PHE A 1 219 ? 5.238 1.949 -17.533 1.00 85.06 219 PHE A C 1
ATOM 1678 O O . PHE A 1 219 ? 5.022 3.014 -16.960 1.00 85.06 219 PHE A O 1
ATOM 1685 N N . ASP A 1 220 ? 6.421 1.651 -18.069 1.00 83.31 220 ASP A N 1
ATOM 1686 C CA . ASP A 1 220 ? 7.578 2.557 -18.060 1.00 83.31 220 ASP A CA 1
ATOM 1687 C C . ASP A 1 220 ? 7.349 3.798 -18.933 1.00 83.31 220 ASP A C 1
ATOM 1689 O O . ASP A 1 220 ? 7.855 4.881 -18.643 1.00 83.31 220 ASP A O 1
ATOM 1693 N N . ALA A 1 221 ? 6.538 3.668 -19.987 1.00 83.62 221 ALA A N 1
ATOM 1694 C CA . ALA A 1 221 ? 6.144 4.782 -20.842 1.00 83.62 221 ALA A CA 1
ATOM 1695 C C . ALA A 1 221 ? 5.024 5.658 -20.246 1.00 83.62 221 ALA A C 1
ATOM 1697 O O . ALA A 1 221 ? 4.649 6.662 -20.865 1.00 83.62 221 ALA A O 1
ATOM 1698 N N . LEU A 1 222 ? 4.469 5.313 -19.073 1.00 84.38 222 LEU A N 1
ATOM 1699 C CA . LEU A 1 222 ? 3.446 6.131 -18.423 1.00 84.38 222 LEU A CA 1
ATOM 1700 C C . LEU A 1 222 ? 4.008 7.508 -18.028 1.00 84.38 222 LEU A C 1
ATOM 1702 O O . LEU A 1 222 ? 5.041 7.589 -17.359 1.00 84.38 222 LEU A O 1
ATOM 1706 N N . PRO A 1 223 ? 3.309 8.615 -18.349 1.00 83.00 223 PRO A N 1
ATOM 1707 C CA . PRO A 1 223 ? 3.754 9.944 -17.951 1.00 83.00 223 PRO A CA 1
ATOM 1708 C C . PRO A 1 223 ? 3.859 10.080 -16.428 1.00 83.00 223 PRO A C 1
ATOM 1710 O O . PRO A 1 223 ? 2.879 9.881 -15.702 1.00 83.00 223 PRO A O 1
ATOM 1713 N N . SER A 1 224 ? 5.024 10.518 -15.945 1.00 82.44 224 SER A N 1
ATOM 1714 C CA . SER A 1 224 ? 5.271 10.759 -14.516 1.00 82.44 224 SER A CA 1
ATOM 1715 C C . SER A 1 224 ? 4.286 11.761 -13.900 1.00 82.44 224 SER A C 1
ATOM 1717 O O . SER A 1 224 ? 3.958 11.652 -12.719 1.00 82.44 224 SER A O 1
ATOM 1719 N N . SER A 1 225 ? 3.740 12.685 -14.700 1.00 82.38 225 SER A N 1
ATOM 1720 C CA . SER A 1 225 ? 2.699 13.629 -14.276 1.00 82.38 225 SER A CA 1
ATOM 1721 C C . SER A 1 225 ? 1.405 12.937 -13.836 1.00 82.38 225 SER A C 1
ATOM 1723 O O . SER A 1 225 ? 0.797 13.346 -12.846 1.00 82.38 225 SER A O 1
ATOM 1725 N N . ILE A 1 226 ? 0.992 11.868 -14.524 1.00 82.56 226 ILE A N 1
ATOM 1726 C CA . ILE A 1 226 ? -0.224 11.116 -14.189 1.00 82.56 226 ILE A CA 1
ATOM 1727 C C . ILE A 1 226 ? 0.006 10.253 -12.953 1.00 82.56 226 ILE A C 1
ATOM 1729 O O . ILE A 1 226 ? -0.855 10.223 -12.074 1.00 82.56 226 ILE A O 1
ATOM 1733 N N . LEU A 1 227 ? 1.173 9.608 -12.842 1.00 84.06 227 LEU A N 1
ATOM 1734 C CA . LEU A 1 227 ? 1.549 8.867 -11.634 1.00 84.06 227 LEU A CA 1
ATOM 1735 C C . LEU A 1 227 ? 1.580 9.793 -10.412 1.00 84.06 227 LEU A C 1
ATOM 1737 O O . LEU A 1 227 ? 1.011 9.457 -9.374 1.00 84.06 227 LEU A O 1
ATOM 1741 N N . GLY A 1 228 ? 2.173 10.981 -10.553 1.00 83.06 228 GLY A N 1
ATOM 1742 C CA . GLY A 1 228 ? 2.194 11.999 -9.505 1.00 83.06 228 GLY A CA 1
ATOM 1743 C C . GLY A 1 228 ? 0.790 12.444 -9.095 1.00 83.06 228 GLY A C 1
ATOM 1744 O O . GLY A 1 228 ? 0.490 12.506 -7.906 1.00 83.06 228 GLY A O 1
ATOM 1745 N N . LEU A 1 229 ? -0.106 12.685 -10.056 1.00 84.56 229 LEU A N 1
ATOM 1746 C CA . LEU A 1 229 ? -1.488 13.072 -9.763 1.00 84.56 229 LEU A CA 1
ATOM 1747 C C . LEU A 1 229 ? -2.270 11.957 -9.054 1.00 84.56 229 LEU A C 1
ATOM 1749 O O . LEU A 1 229 ? -2.977 12.229 -8.084 1.00 84.56 229 LEU A O 1
ATOM 1753 N N . LEU A 1 230 ? -2.122 10.707 -9.500 1.00 85.50 230 LEU A N 1
ATOM 1754 C CA . LEU A 1 230 ? -2.707 9.544 -8.828 1.00 85.50 230 LEU A CA 1
ATOM 1755 C C . LEU A 1 230 ? -2.217 9.440 -7.378 1.00 85.50 230 LEU A C 1
ATOM 1757 O O . LEU A 1 230 ? -3.025 9.207 -6.478 1.00 85.50 230 LEU A O 1
ATOM 1761 N N . LEU A 1 231 ? -0.919 9.666 -7.149 1.00 85.12 231 LEU A N 1
ATOM 1762 C CA . LEU A 1 231 ? -0.321 9.641 -5.817 1.00 85.12 231 LEU A CA 1
ATOM 1763 C C . LEU A 1 231 ? -0.836 10.782 -4.931 1.00 85.12 231 LEU A C 1
ATOM 1765 O O . LEU A 1 231 ? -1.167 10.541 -3.775 1.00 85.12 231 LEU A O 1
ATOM 1769 N N . VAL A 1 232 ? -0.961 12.000 -5.466 1.00 84.00 232 VAL A N 1
ATOM 1770 C CA . VAL A 1 232 ? -1.514 13.152 -4.734 1.00 84.00 232 VAL A CA 1
ATOM 1771 C C . VAL A 1 232 ? -2.967 12.903 -4.343 1.00 84.00 232 VAL A C 1
ATOM 1773 O O . VAL A 1 232 ? -3.334 13.151 -3.200 1.00 84.00 232 VAL A O 1
ATOM 1776 N N . ILE A 1 233 ? -3.791 12.376 -5.253 1.00 82.94 233 ILE A N 1
ATOM 1777 C CA . ILE A 1 233 ? -5.195 12.061 -4.959 1.00 82.94 233 ILE A CA 1
ATOM 1778 C C . ILE A 1 233 ? -5.282 10.976 -3.883 1.00 82.94 233 ILE A C 1
ATOM 1780 O O . ILE A 1 233 ? -6.007 11.143 -2.905 1.00 82.94 233 ILE A O 1
ATOM 1784 N N . ALA A 1 234 ? -4.517 9.890 -4.019 1.00 82.88 234 ALA A N 1
ATOM 1785 C CA . ALA A 1 234 ? -4.491 8.824 -3.022 1.00 82.88 234 ALA A CA 1
ATOM 1786 C C . ALA A 1 234 ? -4.002 9.329 -1.653 1.00 82.88 234 ALA A C 1
ATOM 1788 O O . ALA A 1 234 ? -4.619 9.035 -0.630 1.00 82.88 234 ALA A O 1
ATOM 1789 N N . GLY A 1 235 ? -2.931 10.127 -1.630 1.00 82.81 235 GLY A N 1
ATOM 1790 C CA . GLY A 1 235 ? -2.393 10.739 -0.416 1.00 82.81 235 GLY A CA 1
ATOM 1791 C C . GLY A 1 235 ? -3.380 11.702 0.242 1.00 82.81 235 GLY A C 1
ATOM 1792 O O . GLY A 1 235 ? -3.531 11.684 1.460 1.00 82.81 235 GLY A O 1
ATOM 1793 N N . HIS A 1 236 ? -4.105 12.488 -0.552 1.00 82.38 236 HIS A N 1
ATOM 1794 C CA . HIS A 1 236 ? -5.131 13.406 -0.069 1.00 82.38 236 HIS A CA 1
ATOM 1795 C C . HIS A 1 236 ? -6.310 12.673 0.584 1.00 82.38 236 HIS A C 1
ATOM 1797 O O . HIS A 1 236 ? -6.715 13.025 1.689 1.00 82.38 236 HIS A O 1
ATOM 1803 N N . GLU A 1 237 ? -6.831 11.623 -0.057 1.00 81.69 237 GLU A N 1
ATOM 1804 C CA . GLU A 1 237 ? -7.903 10.787 0.505 1.00 81.69 237 GLU A CA 1
ATOM 1805 C C . GLU A 1 237 ? -7.471 10.118 1.820 1.00 81.69 237 GLU A C 1
ATOM 1807 O O . GLU A 1 237 ? -8.221 10.111 2.802 1.00 81.69 237 GLU A O 1
ATOM 1812 N N . LEU A 1 238 ? -6.235 9.607 1.876 1.00 81.75 238 LEU A N 1
ATOM 1813 C CA . LEU A 1 238 ? -5.663 9.028 3.095 1.00 81.75 238 LEU A CA 1
ATOM 1814 C C . LEU A 1 238 ? -5.508 10.077 4.206 1.00 81.75 238 LEU A C 1
ATOM 1816 O O . LEU A 1 238 ? -5.882 9.809 5.347 1.00 81.75 238 LEU A O 1
ATOM 1820 N N . ALA A 1 239 ? -5.014 11.274 3.880 1.00 81.44 239 ALA A N 1
ATOM 1821 C CA . ALA A 1 239 ? -4.833 12.360 4.838 1.00 81.44 239 ALA A CA 1
ATOM 1822 C C . ALA A 1 239 ? -6.171 12.860 5.399 1.00 81.44 239 ALA A C 1
ATOM 1824 O O . ALA A 1 239 ? -6.314 12.970 6.614 1.00 81.44 239 ALA A O 1
ATOM 1825 N N . LEU A 1 240 ? -7.174 13.096 4.547 1.00 78.62 240 LEU A N 1
ATOM 1826 C CA . LEU A 1 240 ? -8.509 13.507 4.988 1.00 78.62 240 LEU A CA 1
ATOM 1827 C C . LEU A 1 240 ? -9.176 12.451 5.865 1.00 78.62 240 LEU A C 1
ATOM 1829 O O . LEU A 1 240 ? -9.793 12.790 6.876 1.00 78.62 240 LEU A O 1
ATOM 1833 N N . THR A 1 241 ? -9.034 11.175 5.506 1.00 76.56 241 THR A N 1
ATOM 1834 C CA . THR A 1 241 ? -9.554 10.068 6.316 1.00 76.56 241 THR A CA 1
ATOM 1835 C C . THR A 1 241 ? -8.854 10.013 7.675 1.00 76.56 241 THR A C 1
ATOM 1837 O O . THR A 1 241 ? -9.519 9.852 8.699 1.00 76.56 241 THR A O 1
ATOM 1840 N N . GLY A 1 242 ? -7.531 10.202 7.704 1.00 75.25 242 GLY A N 1
ATOM 1841 C CA . GLY A 1 242 ? -6.744 10.279 8.935 1.00 75.25 242 GLY A CA 1
ATOM 1842 C C . GLY A 1 242 ? -7.175 11.442 9.829 1.00 75.25 242 GLY A C 1
ATOM 1843 O O . GLY A 1 242 ? -7.529 11.223 10.983 1.00 75.25 242 GLY A O 1
ATOM 1844 N N . VAL A 1 243 ? -7.242 12.661 9.284 1.00 77.00 243 VAL A N 1
ATOM 1845 C CA . VAL A 1 243 ? -7.685 13.860 10.017 1.00 77.00 243 VAL A CA 1
ATOM 1846 C C . VAL A 1 243 ? -9.104 13.686 10.541 1.00 77.00 243 VAL A C 1
ATOM 1848 O O . VAL A 1 243 ? -9.351 13.951 11.711 1.00 77.00 243 VAL A O 1
ATOM 1851 N N . SER A 1 244 ? -10.027 13.182 9.719 1.00 74.25 244 SER A N 1
ATOM 1852 C CA . SER A 1 244 ? -11.414 12.944 10.139 1.00 74.25 244 SER A CA 1
ATOM 1853 C C . SER A 1 244 ? -11.501 11.924 11.274 1.00 74.25 244 SER A C 1
ATOM 1855 O O . SER A 1 244 ? -12.318 12.083 12.176 1.00 74.25 244 SER A O 1
ATOM 1857 N N . SER A 1 245 ? -10.643 10.900 11.251 1.00 70.75 245 SER A N 1
ATOM 1858 C CA . SER A 1 245 ? -10.592 9.875 12.298 1.00 70.75 245 SER A CA 1
ATOM 1859 C C . SER A 1 245 ? -10.104 10.434 13.635 1.00 70.75 245 SER A C 1
ATOM 1861 O O . SER A 1 245 ? -10.532 9.944 14.674 1.00 70.75 245 SER A O 1
ATOM 1863 N N . VAL A 1 246 ? -9.236 11.450 13.610 1.00 73.38 246 VAL A N 1
ATOM 1864 C CA . VAL A 1 246 ? -8.659 12.070 14.811 1.00 73.38 246 VAL A CA 1
ATOM 1865 C C . VAL A 1 246 ? -9.499 13.245 15.325 1.00 73.38 246 VAL A C 1
ATOM 1867 O O . VAL A 1 246 ? -9.736 13.347 16.521 1.00 73.38 246 VAL A O 1
ATOM 1870 N N . ALA A 1 247 ? -9.961 14.131 14.440 1.00 70.62 247 ALA A N 1
ATOM 1871 C CA . ALA A 1 247 ? -10.677 15.356 14.804 1.00 70.62 247 ALA A CA 1
ATOM 1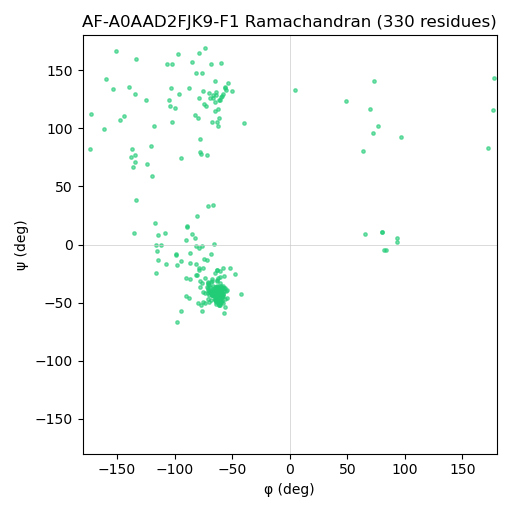872 C C . ALA A 1 247 ? -12.149 15.114 15.175 1.00 70.62 247 ALA A C 1
ATOM 1874 O O . ALA A 1 247 ? -12.707 15.829 16.005 1.00 70.62 247 ALA A O 1
ATOM 1875 N N . HIS A 1 248 ? -12.784 14.111 14.561 1.00 68.06 248 HIS A N 1
ATOM 1876 C CA . HIS A 1 248 ? -14.184 13.764 14.800 1.00 68.06 248 HIS A CA 1
ATOM 1877 C C . HIS A 1 248 ? -14.337 12.247 14.972 1.00 68.06 248 HIS A C 1
ATOM 1879 O O . HIS A 1 248 ? -14.888 11.575 14.090 1.00 68.06 248 HIS A O 1
ATOM 1885 N N . PRO A 1 249 ? -13.852 11.679 16.094 1.00 63.38 249 PRO A N 1
ATOM 1886 C CA . PRO A 1 249 ? -14.009 10.259 16.367 1.00 63.38 249 PRO A CA 1
ATOM 1887 C C . PRO A 1 249 ? -15.501 9.941 16.506 1.00 63.38 249 PRO A C 1
ATOM 1889 O O . PRO A 1 249 ? -16.143 10.279 17.496 1.00 63.38 249 PRO A O 1
ATOM 1892 N N . LYS A 1 250 ? -16.086 9.308 15.486 1.00 57.91 250 LYS A N 1
ATOM 1893 C CA . LYS A 1 250 ? -17.471 8.831 15.566 1.00 57.91 250 LYS A CA 1
ATOM 1894 C C . LYS A 1 250 ? -17.530 7.651 16.539 1.00 57.91 250 LYS A C 1
ATOM 1896 O O . LYS A 1 250 ? -16.748 6.701 16.404 1.00 57.91 250 LYS A O 1
ATOM 1901 N N . GLU A 1 251 ? -18.468 7.692 17.481 1.00 51.28 251 GLU A N 1
ATOM 1902 C CA . GLU A 1 251 ? -18.759 6.566 18.372 1.00 51.28 251 GLU A CA 1
ATOM 1903 C C . GLU A 1 251 ? -19.090 5.309 17.543 1.00 51.28 251 GLU A C 1
ATOM 1905 O O . GLU A 1 251 ? -19.780 5.379 16.524 1.00 51.28 251 GLU A O 1
ATOM 1910 N N . GLY A 1 252 ? -18.525 4.157 17.922 1.00 53.00 252 GLY A N 1
ATOM 1911 C CA . GLY A 1 252 ? -18.701 2.892 17.194 1.00 53.00 252 GLY A CA 1
ATOM 1912 C C . GLY A 1 252 ? -17.826 2.703 15.943 1.00 53.00 252 GLY A C 1
ATOM 1913 O O . GLY A 1 252 ? -18.046 1.765 15.175 1.00 53.00 252 GLY A O 1
ATOM 1914 N N . THR A 1 253 ? -16.820 3.553 15.706 1.00 55.62 253 THR A N 1
ATOM 1915 C CA . THR A 1 253 ? -15.848 3.361 14.611 1.00 55.62 253 THR A CA 1
ATOM 1916 C C . THR A 1 253 ? -14.765 2.330 14.920 1.00 55.62 253 THR A C 1
ATOM 1918 O O . THR A 1 253 ? -14.504 1.975 16.069 1.00 55.62 253 THR A O 1
ATOM 1921 N N . SER A 1 254 ? -14.074 1.892 13.860 1.00 52.19 254 SER A N 1
ATOM 1922 C CA . SER A 1 254 ? -12.992 0.898 13.869 1.00 52.19 254 SER A CA 1
ATOM 1923 C C . SER A 1 254 ? -11.902 1.108 14.932 1.00 52.19 254 SER A C 1
ATOM 1925 O O . SER A 1 254 ? -11.256 0.135 15.313 1.00 52.19 254 SER A O 1
ATOM 1927 N N . TRP A 1 255 ? -11.682 2.342 15.397 1.00 54.28 255 TRP A N 1
ATOM 1928 C CA . TRP A 1 255 ? -10.704 2.662 16.441 1.00 54.28 255 TRP A CA 1
ATOM 1929 C C . TRP A 1 255 ? -11.195 2.322 17.857 1.00 54.28 255 TRP A C 1
ATOM 1931 O O . TRP A 1 255 ? -10.434 1.794 18.661 1.00 54.28 255 TRP A O 1
ATOM 1941 N N . THR A 1 256 ? -12.485 2.513 18.147 1.00 54.53 256 THR A N 1
ATOM 1942 C CA . THR A 1 256 ? -13.079 2.138 19.449 1.00 54.53 256 THR A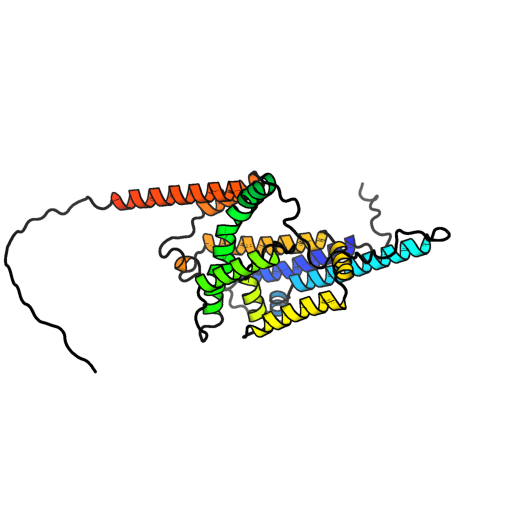 CA 1
ATOM 1943 C C . THR A 1 256 ? -13.048 0.626 19.696 1.00 54.53 256 THR A C 1
ATOM 1945 O O . THR A 1 256 ? -12.997 0.181 20.837 1.00 54.53 256 THR A O 1
ATOM 1948 N N . ALA A 1 257 ? -12.993 -0.172 18.624 1.00 54.97 257 ALA A N 1
ATOM 1949 C CA . ALA A 1 257 ? -12.759 -1.613 18.693 1.00 54.97 257 ALA A CA 1
ATOM 1950 C C . ALA A 1 257 ? -11.290 -1.989 18.989 1.00 54.97 257 ALA A C 1
ATOM 1952 O O . ALA A 1 257 ? -11.033 -3.122 19.394 1.00 54.97 257 ALA A O 1
ATOM 1953 N N . PHE A 1 258 ? -10.334 -1.080 18.753 1.00 57.03 258 PHE A N 1
ATOM 1954 C CA . PHE A 1 258 ? -8.908 -1.268 19.049 1.00 57.03 258 PHE A CA 1
ATOM 1955 C C . PHE A 1 258 ? -8.566 -0.849 20.481 1.00 57.03 258 PHE A C 1
ATOM 1957 O O . PHE A 1 258 ? -7.889 -1.593 21.185 1.00 57.03 258 PHE A O 1
ATOM 1964 N N . ALA A 1 259 ? -9.057 0.311 20.916 1.00 57.78 259 ALA A N 1
ATOM 1965 C CA . ALA A 1 259 ? -8.822 0.838 22.254 1.00 57.78 259 ALA A CA 1
ATOM 1966 C C . ALA A 1 259 ? -10.134 1.410 22.825 1.00 57.78 259 ALA A C 1
ATOM 1968 O O . ALA A 1 259 ? -10.383 2.615 22.719 1.00 57.78 259 ALA A O 1
ATOM 1969 N N . PRO A 1 260 ? -11.015 0.556 23.380 1.00 56.69 260 PRO A N 1
ATOM 1970 C CA . PRO A 1 260 ? -12.282 1.008 23.943 1.00 56.69 260 PRO A CA 1
ATOM 1971 C C . PRO A 1 260 ? -12.025 2.031 25.056 1.00 56.69 260 PRO A C 1
ATOM 1973 O O . PRO A 1 260 ? -11.213 1.798 25.946 1.00 56.69 260 PRO A O 1
ATOM 1976 N N . GLY A 1 261 ? -12.680 3.190 24.968 1.00 56.78 261 GLY A N 1
ATOM 1977 C CA . GLY A 1 261 ? -12.508 4.295 25.917 1.00 56.78 261 GLY A CA 1
ATOM 1978 C C . GLY A 1 261 ? -11.299 5.208 25.670 1.00 56.78 261 GLY A C 1
ATOM 1979 O O . GLY A 1 261 ? -11.190 6.226 26.345 1.00 56.78 261 GLY A O 1
ATOM 1980 N N . LYS A 1 262 ? -10.422 4.919 24.693 1.00 61.03 262 LYS A N 1
ATOM 1981 C CA . LYS A 1 262 ? -9.307 5.812 24.325 1.00 61.03 262 LYS A CA 1
ATOM 1982 C C . LYS A 1 262 ? -9.577 6.548 23.018 1.00 61.03 262 LYS A C 1
ATOM 1984 O O . LYS A 1 262 ? -9.789 5.941 21.966 1.00 61.03 262 LYS A O 1
ATOM 1989 N N . GLN A 1 263 ? -9.506 7.873 23.071 1.00 61.66 263 GLN A N 1
ATOM 1990 C CA . GLN A 1 263 ? -9.596 8.702 21.875 1.00 61.66 263 GLN A CA 1
ATOM 1991 C C . GLN A 1 263 ? -8.278 8.671 21.086 1.00 61.66 263 GLN A C 1
ATOM 1993 O O . GLN A 1 263 ? -7.209 8.507 21.680 1.00 61.66 263 GLN A O 1
ATOM 1998 N N . PRO A 1 264 ? -8.335 8.769 19.748 1.00 65.25 264 PRO A N 1
ATOM 1999 C CA . PRO A 1 264 ? -7.137 8.875 18.931 1.00 65.25 264 PRO A CA 1
ATOM 2000 C C . PRO A 1 264 ? -6.376 10.147 19.308 1.00 65.25 264 PRO A C 1
ATOM 2002 O O . PRO A 1 264 ? -6.922 11.248 19.283 1.00 65.25 264 PRO A O 1
ATOM 2005 N N . ASP A 1 265 ? -5.108 9.985 19.673 1.00 73.50 265 ASP A N 1
ATOM 2006 C CA . ASP A 1 265 ? -4.296 11.093 20.153 1.00 73.50 265 ASP A CA 1
ATOM 2007 C C . ASP A 1 265 ? -3.773 11.927 18.977 1.00 73.50 265 ASP A C 1
ATOM 2009 O O . ASP A 1 265 ? -2.899 11.510 18.199 1.00 73.50 265 ASP A O 1
ATOM 2013 N N . LEU A 1 266 ? -4.334 13.130 18.846 1.00 80.31 266 LEU A N 1
ATOM 2014 C CA . LEU A 1 266 ? -3.908 14.119 17.864 1.00 80.31 266 LEU A CA 1
ATOM 2015 C C . LEU A 1 266 ? -2.429 14.470 18.029 1.00 80.31 266 LEU A C 1
ATOM 2017 O O . LEU A 1 266 ? -1.736 14.646 17.029 1.00 80.31 266 LEU A O 1
ATOM 2021 N N . THR A 1 267 ? -1.927 14.504 19.261 1.00 82.00 267 THR A N 1
ATOM 2022 C CA . THR A 1 267 ? -0.533 14.829 19.567 1.00 82.00 267 THR A CA 1
ATOM 2023 C C . THR A 1 267 ? 0.399 13.780 18.983 1.00 82.00 267 THR A C 1
ATOM 2025 O O . THR A 1 267 ? 1.311 14.120 18.233 1.00 82.00 267 THR A O 1
ATOM 2028 N N . VAL A 1 268 ? 0.137 12.496 19.251 1.00 85.50 268 VAL A N 1
ATOM 2029 C CA . VAL A 1 268 ? 0.933 11.382 18.707 1.00 85.50 268 VAL A CA 1
ATOM 2030 C C . VAL A 1 268 ? 0.901 11.398 17.181 1.00 85.50 268 VAL A C 1
ATOM 2032 O O . VAL A 1 268 ? 1.941 11.260 16.534 1.00 85.50 268 VAL A O 1
ATOM 2035 N N . THR A 1 269 ? -0.278 11.615 16.595 1.00 83.75 269 THR A N 1
ATOM 2036 C CA . THR A 1 269 ? -0.456 11.627 15.137 1.00 83.75 269 THR A CA 1
ATOM 2037 C C . THR A 1 269 ? 0.315 12.775 14.481 1.00 83.75 269 THR A C 1
ATOM 2039 O O . THR A 1 269 ? 1.052 12.552 13.518 1.00 83.75 269 THR A O 1
ATOM 2042 N N . LEU A 1 270 ? 0.193 13.996 15.014 1.00 84.50 270 LEU A N 1
ATOM 2043 C CA . LEU A 1 270 ? 0.892 15.173 14.497 1.00 84.50 270 LEU A CA 1
ATOM 2044 C C . LEU A 1 270 ? 2.403 15.066 14.690 1.00 84.50 270 LEU A C 1
ATOM 2046 O O . LEU A 1 270 ? 3.142 15.346 13.751 1.00 84.50 270 LEU A O 1
ATOM 2050 N N . MET A 1 271 ? 2.870 14.620 15.859 1.00 86.44 271 MET A N 1
ATOM 2051 C CA . MET A 1 271 ? 4.301 14.439 16.122 1.00 86.44 271 MET A CA 1
ATOM 2052 C C . MET A 1 271 ? 4.911 13.408 15.177 1.00 86.44 271 MET A C 1
ATOM 2054 O O . MET A 1 271 ? 5.934 13.678 14.549 1.00 86.44 271 MET A O 1
ATOM 2058 N N . THR A 1 272 ? 4.243 12.265 15.000 1.00 88.12 272 THR A N 1
ATOM 2059 C CA . THR A 1 272 ? 4.657 11.246 14.029 1.00 88.12 272 THR A CA 1
ATOM 2060 C C . THR A 1 272 ? 4.750 11.854 12.631 1.00 88.12 272 THR A C 1
ATOM 2062 O O . THR A 1 272 ? 5.806 11.795 12.006 1.00 88.12 272 THR A O 1
ATOM 2065 N N . GLY A 1 273 ? 3.682 12.499 12.150 1.00 85.69 273 GLY A N 1
ATOM 2066 C CA . GLY A 1 273 ? 3.637 13.086 10.809 1.00 85.69 273 GLY A CA 1
ATOM 2067 C C . GLY A 1 273 ? 4.697 14.166 10.576 1.00 85.69 273 GLY A C 1
ATOM 2068 O O . GLY A 1 273 ? 5.407 14.120 9.573 1.00 85.69 273 GLY A O 1
ATOM 2069 N N . LEU A 1 274 ? 4.852 15.105 11.512 1.00 87.31 274 LEU A N 1
ATOM 2070 C CA . LEU A 1 274 ? 5.826 16.196 11.418 1.00 87.31 274 LEU A CA 1
ATOM 2071 C C . LEU A 1 274 ? 7.264 15.678 11.382 1.00 87.31 274 LEU A C 1
ATOM 2073 O O . LEU A 1 274 ? 8.065 16.168 10.589 1.00 87.31 274 LEU A O 1
ATOM 2077 N N . ILE A 1 275 ? 7.591 14.667 12.190 1.00 90.94 275 ILE A N 1
ATOM 2078 C CA . ILE A 1 275 ? 8.934 14.078 12.209 1.00 90.94 275 ILE A CA 1
ATOM 2079 C C . ILE A 1 275 ? 9.205 13.322 10.907 1.00 90.94 275 ILE A C 1
ATOM 2081 O O . ILE A 1 275 ? 10.297 13.450 10.354 1.00 90.94 275 ILE A O 1
ATOM 2085 N N . ILE A 1 276 ? 8.225 12.585 10.370 1.00 87.06 276 ILE A N 1
ATOM 2086 C CA . ILE A 1 276 ? 8.370 11.923 9.063 1.00 87.06 276 ILE A CA 1
ATOM 2087 C C . ILE A 1 276 ? 8.637 12.963 7.971 1.00 87.06 276 ILE A C 1
ATOM 2089 O O . ILE A 1 276 ? 9.594 12.809 7.216 1.00 87.06 276 ILE A O 1
ATOM 2093 N N . VAL A 1 277 ? 7.839 14.034 7.909 1.00 86.56 277 VAL A N 1
ATOM 2094 C CA . VAL A 1 277 ? 7.983 15.091 6.894 1.00 86.56 277 VAL A CA 1
ATOM 2095 C C . VAL A 1 277 ? 9.308 15.839 7.050 1.00 86.56 277 VAL A C 1
ATOM 2097 O O . VAL A 1 277 ? 9.996 16.071 6.061 1.00 86.56 277 VAL A O 1
ATOM 2100 N N . GLY A 1 278 ? 9.690 16.187 8.279 1.00 85.12 278 GLY A N 1
ATOM 2101 C CA . GLY A 1 278 ? 10.909 16.948 8.552 1.00 85.12 278 GLY A CA 1
ATOM 2102 C C . GLY A 1 278 ? 12.195 16.151 8.332 1.00 85.12 278 GLY A C 1
ATOM 2103 O O . GLY A 1 278 ? 13.197 16.714 7.903 1.00 85.12 278 GLY A O 1
ATOM 2104 N N . THR A 1 279 ? 12.185 14.843 8.606 1.00 88.25 279 THR A N 1
ATOM 2105 C CA . THR A 1 279 ? 13.385 13.995 8.474 1.00 88.25 279 THR A CA 1
ATOM 2106 C C . THR A 1 279 ? 13.457 13.218 7.164 1.00 88.25 279 THR A C 1
ATOM 2108 O O . THR A 1 279 ? 14.521 12.697 6.831 1.00 88.25 279 THR A O 1
ATOM 2111 N N . GLY A 1 280 ? 12.336 13.073 6.452 1.00 83.88 280 GLY A N 1
ATOM 2112 C CA . GLY A 1 280 ? 12.201 12.153 5.320 1.00 83.88 280 GLY A CA 1
ATOM 2113 C C . GLY A 1 280 ? 12.319 10.673 5.708 1.00 83.88 280 GLY A C 1
ATOM 2114 O O . GLY A 1 280 ? 12.415 9.819 4.831 1.00 83.88 280 GLY A O 1
ATOM 2115 N N . LYS A 1 281 ? 12.343 10.349 7.011 1.00 84.19 281 LYS A N 1
ATOM 2116 C CA . LYS A 1 281 ? 12.594 9.001 7.534 1.00 84.19 281 LYS A CA 1
ATOM 2117 C C . LYS A 1 281 ? 11.389 8.483 8.306 1.00 84.19 281 LYS A C 1
ATOM 2119 O O . LYS A 1 281 ? 11.193 8.789 9.483 1.00 84.19 281 LYS A O 1
ATOM 2124 N N . THR A 1 282 ? 10.617 7.613 7.660 1.00 86.25 282 THR A N 1
ATOM 2125 C CA . THR A 1 282 ? 9.398 7.016 8.229 1.00 86.25 282 THR A CA 1
ATOM 2126 C C . THR A 1 282 ? 9.655 6.278 9.544 1.00 86.25 282 THR A C 1
ATOM 2128 O O . THR A 1 282 ? 8.851 6.350 10.473 1.00 86.25 282 THR A O 1
ATOM 2131 N N . HIS A 1 283 ? 10.798 5.601 9.657 1.00 85.62 283 HIS A N 1
ATOM 2132 C CA . HIS A 1 283 ? 11.174 4.841 10.848 1.00 85.62 283 HIS A CA 1
ATOM 2133 C C . HIS A 1 283 ? 11.446 5.723 12.068 1.00 85.62 283 HIS A C 1
ATOM 2135 O O . HIS A 1 283 ? 11.008 5.380 13.163 1.00 85.62 283 HIS A O 1
ATOM 2141 N N . VAL A 1 284 ? 12.090 6.883 11.883 1.00 88.44 284 VAL A N 1
ATOM 2142 C CA . VAL A 1 284 ? 12.332 7.847 12.969 1.00 88.44 284 VAL A CA 1
ATOM 2143 C C . VAL A 1 284 ? 11.004 8.380 13.486 1.00 88.44 284 VAL A C 1
ATOM 2145 O O . VAL A 1 284 ? 10.749 8.339 14.685 1.00 88.44 284 VAL A O 1
ATOM 2148 N N . GLY A 1 285 ? 10.122 8.808 12.581 1.00 88.75 285 GLY A N 1
ATOM 2149 C CA . GLY A 1 285 ? 8.807 9.297 12.978 1.00 88.75 285 GLY A CA 1
ATOM 2150 C C . GLY A 1 285 ? 7.953 8.234 13.664 1.00 88.75 285 GLY A C 1
ATOM 2151 O O . GLY A 1 285 ? 7.329 8.532 14.675 1.00 88.75 285 GLY A O 1
ATOM 2152 N N . THR A 1 286 ? 7.986 6.986 13.184 1.00 87.38 286 THR A N 1
ATOM 2153 C CA . THR A 1 286 ? 7.274 5.864 13.823 1.00 87.38 286 THR A CA 1
ATOM 2154 C C . THR A 1 286 ? 7.791 5.605 15.240 1.00 87.38 286 THR A C 1
ATOM 2156 O O . THR A 1 286 ? 6.993 5.447 16.162 1.00 87.38 286 THR A O 1
ATOM 2159 N N . LEU A 1 287 ? 9.114 5.592 15.435 1.00 89.94 287 LEU A N 1
ATOM 2160 C CA . LEU A 1 287 ? 9.725 5.394 16.750 1.00 89.94 287 LEU A CA 1
ATOM 2161 C C . LEU A 1 287 ? 9.367 6.536 17.708 1.00 89.94 287 LEU A C 1
ATOM 2163 O O . LEU A 1 287 ? 8.946 6.284 18.833 1.00 89.94 287 LEU A O 1
ATOM 2167 N N . CYS A 1 288 ? 9.498 7.786 17.259 1.00 89.75 288 CYS A N 1
ATOM 2168 C CA . CYS A 1 288 ? 9.138 8.954 18.056 1.00 89.75 288 CYS A CA 1
ATOM 2169 C C . CYS A 1 288 ? 7.652 8.950 18.418 1.00 89.75 288 CYS A C 1
ATOM 2171 O O . CYS A 1 288 ? 7.322 9.161 19.577 1.00 89.75 288 CYS A O 1
ATOM 2173 N N . GLY A 1 289 ? 6.771 8.632 17.467 1.00 88.06 289 GLY A N 1
ATOM 2174 C CA . GLY A 1 289 ? 5.339 8.478 17.712 1.00 88.06 289 GLY A CA 1
ATOM 2175 C C . GLY A 1 289 ? 5.028 7.420 18.765 1.00 88.06 289 GLY A C 1
ATOM 2176 O O . GLY A 1 289 ? 4.234 7.665 19.671 1.00 88.06 289 GLY A O 1
ATOM 2177 N N . LEU A 1 290 ? 5.697 6.266 18.693 1.00 86.75 290 LEU A N 1
ATOM 2178 C CA . LEU A 1 290 ? 5.553 5.205 19.687 1.00 86.75 290 LEU A CA 1
ATOM 2179 C C . LEU A 1 290 ? 6.026 5.658 21.075 1.00 86.75 290 LEU A C 1
ATOM 2181 O O . LEU A 1 290 ? 5.338 5.412 22.059 1.00 86.75 290 LEU A O 1
ATOM 2185 N N . ILE A 1 291 ? 7.163 6.352 21.161 1.00 88.62 291 ILE A N 1
ATOM 2186 C CA . ILE A 1 291 ? 7.665 6.911 22.424 1.00 88.62 291 ILE A CA 1
ATOM 2187 C C . ILE A 1 291 ? 6.672 7.935 22.987 1.00 88.62 291 ILE A C 1
ATOM 2189 O O . ILE A 1 291 ? 6.325 7.856 24.161 1.00 88.62 291 ILE A O 1
ATOM 2193 N N . THR A 1 292 ? 6.168 8.860 22.163 1.00 86.75 292 THR A N 1
ATOM 2194 C CA . THR A 1 292 ? 5.152 9.840 22.577 1.00 86.75 292 THR A CA 1
ATOM 2195 C C . THR A 1 292 ? 3.892 9.148 23.093 1.00 86.75 292 THR A C 1
ATOM 2197 O O . THR A 1 292 ? 3.373 9.542 24.134 1.00 86.75 292 THR A O 1
ATOM 2200 N N . TYR A 1 293 ? 3.435 8.093 22.415 1.00 84.62 293 TYR A N 1
ATOM 2201 C CA . TYR A 1 293 ? 2.283 7.302 22.844 1.00 84.62 293 TYR A CA 1
ATOM 2202 C C . TYR A 1 293 ? 2.512 6.655 24.217 1.00 84.62 293 TYR A C 1
ATOM 2204 O O . TYR A 1 293 ? 1.672 6.791 25.104 1.00 84.62 293 TYR A O 1
ATOM 2212 N N . LEU A 1 294 ? 3.666 6.011 24.419 1.00 85.19 294 LEU A N 1
ATOM 2213 C CA . LEU A 1 294 ? 4.002 5.361 25.689 1.00 85.19 294 LEU A CA 1
ATOM 2214 C C . LEU A 1 294 ? 4.091 6.363 26.847 1.00 85.19 294 LEU A C 1
ATOM 2216 O O . LEU A 1 294 ? 3.585 6.084 27.929 1.00 85.19 294 LEU A O 1
ATOM 2220 N N . LEU A 1 295 ? 4.682 7.539 26.612 1.00 84.31 295 LEU A N 1
ATOM 2221 C CA . LEU A 1 295 ? 4.786 8.596 27.622 1.00 84.31 295 LEU A CA 1
ATOM 2222 C C . LEU A 1 295 ? 3.414 9.163 28.009 1.00 84.31 295 LEU A C 1
ATOM 2224 O O . LEU A 1 295 ? 3.139 9.397 29.188 1.00 84.31 295 LEU A O 1
ATOM 2228 N N . HIS A 1 296 ? 2.536 9.366 27.027 1.00 79.00 296 HIS A N 1
ATOM 2229 C CA . HIS A 1 296 ? 1.197 9.886 27.282 1.00 79.00 296 HIS A CA 1
ATOM 2230 C C . HIS A 1 296 ? 0.299 8.858 27.98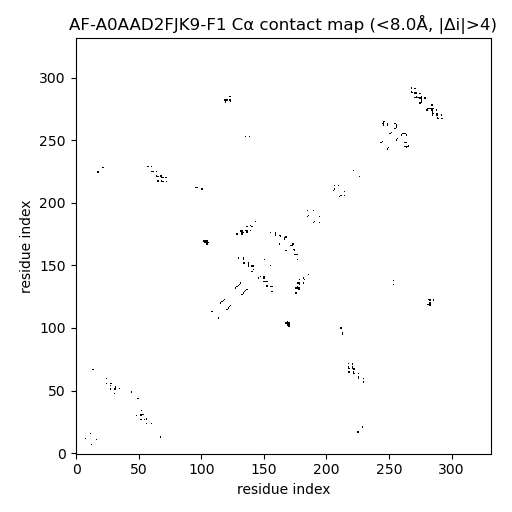8 1.00 79.00 296 HIS A C 1
ATOM 2232 O O . HIS A 1 296 ? -0.522 9.221 28.834 1.00 79.00 296 HIS A O 1
ATOM 2238 N N . GLU A 1 297 ? 0.496 7.568 27.699 1.00 73.56 297 GLU A N 1
ATOM 2239 C CA . GLU A 1 297 ? -0.163 6.469 28.404 1.00 73.56 297 GLU A CA 1
ATOM 2240 C C . GLU A 1 297 ? 0.304 6.359 29.863 1.00 73.56 297 GLU A C 1
ATOM 2242 O O . GLU A 1 297 ? -0.541 6.245 30.750 1.00 73.56 297 GLU A O 1
ATOM 2247 N N . SER A 1 298 ? 1.608 6.482 30.144 1.00 63.78 298 SER A N 1
ATOM 2248 C CA . SER A 1 298 ? 2.112 6.471 31.527 1.00 63.78 298 SER A CA 1
ATOM 2249 C C . SER A 1 298 ? 1.574 7.629 32.376 1.00 63.78 298 SER A C 1
ATOM 2251 O O . SER A 1 298 ? 1.243 7.422 33.540 1.00 63.78 298 SER A O 1
ATOM 2253 N N . GLY A 1 299 ? 1.398 8.820 31.790 1.00 59.38 299 GLY A N 1
ATOM 2254 C CA . GLY A 1 299 ? 0.845 9.976 32.508 1.00 59.38 299 GLY A CA 1
ATOM 2255 C C . GLY A 1 299 ? -0.635 9.824 32.886 1.00 59.38 299 GLY A C 1
ATOM 2256 O O . GLY A 1 299 ? -1.054 10.297 33.940 1.00 59.38 299 GLY A O 1
ATOM 2257 N N . HIS A 1 300 ? -1.430 9.116 32.074 1.00 56.62 300 HIS A N 1
ATOM 2258 C CA . HIS A 1 300 ? -2.834 8.824 32.399 1.00 56.62 300 HIS A CA 1
ATOM 2259 C C . HIS A 1 300 ? -2.980 7.805 33.541 1.00 56.62 300 HIS A C 1
ATOM 2261 O O . HIS A 1 300 ? -3.933 7.886 34.316 1.00 56.62 300 HIS A O 1
ATOM 2267 N N . VAL A 1 301 ? -2.042 6.860 33.664 1.00 54.16 301 VAL A N 1
ATOM 2268 C CA . VAL A 1 301 ? -2.046 5.856 34.742 1.00 54.16 301 VAL A CA 1
ATOM 2269 C C . VAL A 1 301 ? -1.697 6.489 36.094 1.00 54.16 301 VAL A C 1
ATOM 2271 O O . VAL A 1 301 ? -2.333 6.173 37.100 1.00 54.16 301 VAL A O 1
ATOM 2274 N N . GLU A 1 302 ? -0.752 7.432 36.133 1.00 48.12 302 GLU A N 1
ATOM 2275 C CA . GLU A 1 302 ? -0.411 8.157 37.367 1.00 48.12 302 GLU A CA 1
ATOM 2276 C C . GLU A 1 302 ? -1.505 9.150 37.795 1.00 48.12 302 GLU A C 1
ATOM 2278 O O . GLU A 1 302 ? -1.803 9.250 38.984 1.00 48.12 302 GLU A O 1
ATOM 2283 N N . GLY A 1 303 ? -2.174 9.820 36.848 1.00 44.25 303 GLY A N 1
ATOM 2284 C CA . GLY A 1 303 ? -3.287 10.733 37.146 1.00 44.25 303 GLY A CA 1
ATOM 2285 C C . GLY A 1 303 ? -4.502 10.033 37.765 1.00 44.25 303 GLY A C 1
ATOM 2286 O O . GLY A 1 303 ? -5.043 10.505 38.758 1.00 44.25 303 GLY A O 1
ATOM 2287 N N . SER A 1 304 ? -4.874 8.852 37.261 1.00 42.59 304 SER A N 1
ATOM 2288 C CA . SER A 1 304 ? -6.000 8.079 37.813 1.00 42.59 304 SER A CA 1
ATOM 2289 C C . SER A 1 304 ? -5.706 7.447 39.182 1.00 42.59 304 SER A C 1
ATOM 2291 O O . SER A 1 304 ? -6.632 6.977 39.840 1.00 42.59 304 SER A O 1
ATOM 2293 N N . SER A 1 305 ? -4.440 7.406 39.607 1.00 38.75 305 SER A N 1
ATOM 2294 C CA . SER A 1 305 ? -4.032 6.837 40.898 1.00 38.75 305 SER A CA 1
ATOM 2295 C C . SER A 1 305 ? -4.109 7.851 42.049 1.00 38.75 305 SER A C 1
ATOM 2297 O O . SER A 1 305 ? -4.111 7.447 43.209 1.00 38.75 305 SER A O 1
ATOM 2299 N N . ASN A 1 306 ? -4.195 9.153 41.747 1.00 40.78 306 ASN A N 1
ATOM 2300 C CA . ASN A 1 306 ? -4.222 10.227 42.748 1.00 40.78 306 ASN A CA 1
ATOM 2301 C C . ASN A 1 306 ? -5.628 10.757 43.079 1.00 40.78 306 ASN A C 1
ATOM 2303 O O . ASN A 1 306 ? -5.778 11.462 44.073 1.00 40.78 306 ASN A O 1
ATOM 2307 N N . ASP A 1 307 ? -6.662 10.365 42.331 1.00 39.28 307 ASP A N 1
ATOM 2308 C CA . ASP A 1 307 ? -8.048 10.811 42.559 1.00 39.28 307 ASP A CA 1
ATOM 2309 C C . ASP A 1 307 ? -8.834 9.913 43.547 1.00 39.28 307 ASP A C 1
ATOM 2311 O O . ASP A 1 307 ? -10.058 9.973 43.630 1.00 39.28 307 ASP A O 1
ATOM 2315 N N . GLY A 1 308 ? -8.138 9.067 44.319 1.00 37.12 308 GLY A N 1
ATOM 2316 C CA . GLY A 1 308 ? -8.732 8.107 45.261 1.00 37.12 308 GLY A CA 1
ATOM 2317 C C . GLY A 1 308 ? -8.566 8.426 46.751 1.00 37.12 308 GLY A C 1
ATOM 2318 O O . GLY A 1 308 ? -8.833 7.552 47.572 1.00 37.12 308 GLY A O 1
ATOM 2319 N N . VAL A 1 309 ? -8.095 9.621 47.133 1.00 38.75 309 VAL A N 1
ATOM 2320 C CA . VAL A 1 309 ? -7.897 9.975 48.553 1.00 38.75 309 VAL A CA 1
ATOM 2321 C C . VAL A 1 309 ? -8.357 11.401 48.839 1.00 38.75 309 VAL A C 1
ATOM 2323 O O . VAL A 1 309 ? -7.555 12.298 49.066 1.00 38.75 309 VAL A O 1
ATOM 2326 N N . THR A 1 310 ? -9.671 11.593 48.913 1.00 31.66 310 THR A N 1
ATOM 2327 C CA . THR A 1 310 ? -10.270 12.606 49.791 1.00 31.66 310 THR A CA 1
ATOM 2328 C C . THR A 1 310 ? -11.632 12.118 50.280 1.00 31.66 310 THR A C 1
ATOM 2330 O O . THR A 1 310 ? -12.584 12.120 49.511 1.00 31.66 310 THR A O 1
ATOM 2333 N N . GLY A 1 311 ? -11.689 11.735 51.561 1.00 29.50 311 GLY A N 1
ATOM 2334 C CA . GLY A 1 311 ? -12.831 11.957 52.455 1.00 29.50 311 GLY A CA 1
ATOM 2335 C C . GLY A 1 311 ? -14.094 11.131 52.229 1.00 29.50 311 GLY A C 1
ATOM 2336 O O . GLY A 1 311 ? -14.961 11.536 51.473 1.00 29.50 311 GLY A O 1
ATOM 2337 N N . ASP A 1 312 ? -14.227 10.036 52.976 1.00 26.92 312 ASP A N 1
ATOM 2338 C CA . ASP A 1 312 ? -15.258 9.975 54.019 1.00 26.92 312 ASP A CA 1
ATOM 2339 C C . ASP A 1 312 ? -14.906 8.860 55.009 1.00 26.92 312 ASP A C 1
ATOM 2341 O O . ASP A 1 312 ? -15.085 7.665 54.778 1.00 26.92 312 ASP A O 1
ATOM 2345 N N . THR A 1 313 ? -14.319 9.280 56.127 1.00 30.88 313 THR A N 1
ATOM 2346 C CA . THR A 1 313 ? -14.376 8.543 57.383 1.00 30.88 313 THR A CA 1
ATOM 2347 C C . THR A 1 313 ? -15.702 8.883 58.039 1.00 30.88 313 THR A C 1
ATOM 2349 O O . THR A 1 313 ? -15.845 9.999 58.526 1.00 30.88 313 THR A O 1
ATOM 2352 N N . ASP A 1 314 ? -16.613 7.920 58.120 1.00 28.53 314 ASP A N 1
ATOM 2353 C CA . ASP A 1 314 ? -17.542 7.859 59.241 1.00 28.53 314 ASP A CA 1
ATOM 2354 C C . ASP A 1 314 ? -17.732 6.414 59.700 1.00 28.53 314 ASP A C 1
ATOM 2356 O O . ASP A 1 314 ? -17.810 5.463 58.921 1.00 28.53 314 ASP A O 1
ATOM 2360 N N . LEU A 1 315 ? -17.699 6.284 61.021 1.00 28.91 315 LEU A N 1
ATOM 2361 C CA . LEU A 1 315 ? -17.780 5.060 61.794 1.00 28.91 315 LEU A CA 1
ATOM 2362 C C . LEU A 1 315 ? -19.142 4.373 61.627 1.00 28.91 315 LEU A C 1
ATOM 2364 O O . LEU A 1 315 ? -20.171 5.026 61.762 1.00 28.91 315 LEU A O 1
ATOM 2368 N N . ALA A 1 316 ? -19.139 3.041 61.541 1.00 29.12 316 ALA A N 1
ATOM 2369 C CA . ALA A 1 316 ? -19.839 2.182 62.505 1.00 29.12 316 ALA A CA 1
ATOM 2370 C C . ALA A 1 316 ? -19.497 0.703 62.258 1.00 29.12 316 ALA A C 1
ATOM 2372 O O . ALA A 1 316 ? -19.864 0.094 61.258 1.00 29.12 316 ALA A O 1
ATOM 2373 N N . THR A 1 317 ? -18.775 0.143 63.220 1.00 27.98 317 THR A N 1
ATOM 2374 C CA . THR A 1 317 ? -18.753 -1.273 63.587 1.00 27.98 317 THR A CA 1
ATOM 2375 C C . THR A 1 317 ? -20.159 -1.774 63.916 1.00 27.98 317 THR A C 1
ATOM 2377 O O . THR A 1 317 ? -20.827 -1.109 64.699 1.00 27.98 317 THR A O 1
ATOM 2380 N N . GLU A 1 318 ? -20.557 -2.943 63.407 1.00 28.47 318 GLU A N 1
ATOM 2381 C CA . GLU A 1 318 ? -21.071 -4.074 64.207 1.00 28.47 318 GLU A CA 1
ATOM 2382 C C . GLU A 1 318 ? -21.529 -5.243 63.309 1.00 28.47 318 GLU A C 1
ATOM 2384 O O . GLU A 1 318 ? -22.471 -5.141 62.533 1.00 28.47 318 GLU A O 1
ATOM 2389 N N . ASP A 1 319 ? -20.807 -6.353 63.472 1.00 27.14 319 ASP A N 1
ATOM 2390 C CA . ASP A 1 319 ? -21.318 -7.689 63.784 1.00 27.14 319 ASP A CA 1
ATOM 2391 C C . ASP A 1 319 ? -22.069 -8.594 62.781 1.00 27.14 319 ASP A C 1
ATOM 2393 O O . ASP A 1 319 ? -23.021 -8.237 62.098 1.00 27.14 319 ASP A O 1
ATOM 2397 N N . SER A 1 320 ? -21.693 -9.873 62.925 1.00 28.86 320 SER A N 1
ATOM 2398 C CA . SER A 1 320 ? -22.493 -11.096 62.736 1.00 28.86 320 SER A CA 1
ATOM 2399 C C . SER A 1 320 ? -22.416 -11.848 61.403 1.00 28.86 320 SER A C 1
ATOM 2401 O O . SER A 1 320 ? -23.186 -11.655 60.470 1.00 28.86 320 SER A O 1
ATOM 2403 N N . ALA A 1 321 ? -21.489 -12.810 61.409 1.00 29.61 321 ALA A N 1
ATOM 2404 C CA . ALA A 1 321 ? -21.650 -14.210 61.009 1.00 29.61 321 ALA A CA 1
ATOM 2405 C C . ALA A 1 321 ? -23.005 -14.660 60.417 1.00 29.61 321 ALA A C 1
ATOM 2407 O O . ALA A 1 321 ? -24.058 -14.517 61.033 1.00 29.61 321 ALA A O 1
ATOM 2408 N N . GLY A 1 322 ? -22.926 -15.387 59.300 1.00 28.08 322 GLY A N 1
ATOM 2409 C CA . GLY A 1 322 ? -24.031 -16.170 58.753 1.00 28.08 322 GLY A CA 1
ATOM 2410 C C . GLY A 1 322 ? -23.585 -17.013 57.564 1.00 28.08 322 GLY A C 1
ATOM 2411 O O . GLY A 1 322 ? -23.750 -16.609 56.420 1.00 28.08 322 GLY A O 1
ATOM 2412 N N . ASN A 1 323 ? -22.988 -18.172 57.853 1.00 27.09 323 ASN A N 1
ATOM 2413 C CA . ASN A 1 323 ? -22.945 -19.309 56.934 1.00 27.09 323 ASN A CA 1
ATOM 2414 C C . ASN A 1 323 ? -24.361 -19.588 56.416 1.00 27.09 323 ASN A C 1
ATOM 2416 O O . ASN A 1 323 ? -25.248 -19.781 57.240 1.00 27.09 323 ASN A O 1
ATOM 2420 N N . GLU A 1 324 ? -24.537 -19.755 55.107 1.00 31.84 324 GLU A N 1
ATOM 2421 C CA . GLU A 1 324 ? -25.392 -20.833 54.618 1.00 31.84 324 GLU A CA 1
ATOM 2422 C C . GLU A 1 324 ? -24.993 -21.279 53.207 1.00 31.84 324 GLU A C 1
ATOM 2424 O O . GLU A 1 324 ? -24.691 -20.510 52.297 1.00 31.84 324 GLU A O 1
ATOM 2429 N N . GLU A 1 325 ? -24.930 -22.593 53.118 1.00 28.12 325 GLU A N 1
ATOM 2430 C CA . GLU A 1 325 ? -24.489 -23.478 52.063 1.00 28.12 325 GLU A CA 1
ATOM 2431 C C . GLU A 1 325 ? -25.730 -23.917 51.275 1.00 28.12 325 GLU A C 1
ATOM 2433 O O . GLU A 1 325 ? -26.666 -24.410 51.895 1.00 28.12 325 GLU A O 1
ATOM 2438 N N . TYR A 1 326 ? -25.756 -23.818 49.937 1.00 29.92 326 TYR A N 1
ATOM 2439 C CA . TYR A 1 326 ? -26.465 -24.825 49.134 1.00 29.92 326 TYR A CA 1
ATOM 2440 C C . TYR A 1 326 ? -26.032 -24.892 47.662 1.00 29.92 326 TYR A C 1
ATOM 2442 O O . TYR A 1 326 ? -25.722 -23.901 47.008 1.00 29.92 326 TYR A O 1
ATOM 2450 N N . SER A 1 327 ? -26.015 -26.137 47.195 1.00 28.75 327 SER A N 1
ATOM 2451 C CA . SER A 1 327 ? -25.415 -26.718 45.991 1.00 28.75 327 SER A CA 1
ATOM 2452 C C . SER A 1 327 ? -26.115 -26.405 44.648 1.00 28.75 327 SER A C 1
ATOM 2454 O O . SER A 1 327 ? -27.262 -25.959 44.635 1.00 28.75 327 SER A O 1
ATOM 2456 N N . PRO A 1 328 ? -25.464 -26.725 43.504 1.00 43.56 328 PRO A N 1
ATOM 2457 C CA . PRO A 1 328 ? -26.013 -26.635 42.145 1.00 43.56 328 PRO A CA 1
ATOM 2458 C C . PRO A 1 328 ? -26.805 -27.902 41.762 1.00 43.56 328 PRO A C 1
ATOM 2460 O O . PRO A 1 328 ? -26.493 -28.958 42.301 1.00 43.56 328 PRO A O 1
ATOM 2463 N N . LEU A 1 329 ? -27.747 -27.839 40.796 1.00 31.38 329 LEU A N 1
ATOM 2464 C CA . LEU A 1 329 ? -28.076 -28.933 39.843 1.00 31.38 329 LEU A CA 1
ATOM 2465 C C . LEU A 1 329 ? -29.242 -28.624 38.869 1.00 31.38 329 LEU A C 1
ATOM 2467 O O . LEU A 1 329 ? -30.269 -28.089 39.263 1.00 31.38 329 LEU A O 1
ATOM 2471 N N . HIS A 1 330 ? -29.053 -29.131 37.638 1.00 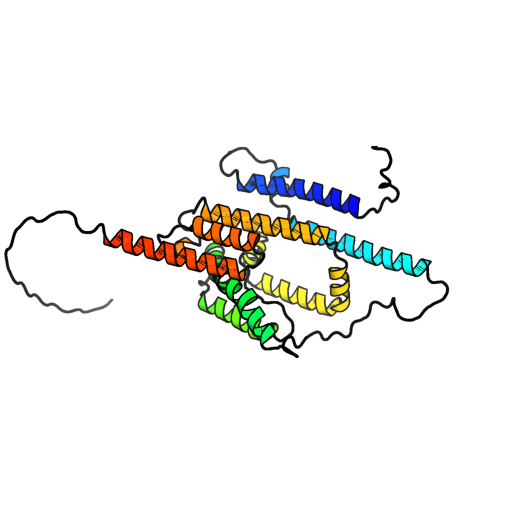32.47 330 HIS A N 1
ATOM 2472 C CA . HIS A 1 330 ? -30.008 -29.514 36.572 1.00 32.47 330 HIS A CA 1
ATOM 2473 C C . HIS A 1 330 ? -30.793 -28.422 35.814 1.00 32.47 330 HIS A C 1
ATOM 2475 O O . HIS A 1 330 ? -31.479 -27.605 36.404 1.00 32.47 330 HIS A O 1
ATOM 2481 N N . ARG A 1 331 ? -30.588 -28.266 34.493 1.00 35.06 331 ARG A N 1
ATOM 2482 C CA . ARG A 1 331 ? -30.933 -29.135 33.334 1.00 35.06 331 ARG A CA 1
ATOM 2483 C C . ARG A 1 331 ? -32.426 -29.048 32.993 1.00 35.06 331 ARG A C 1
ATOM 2485 O O . ARG A 1 331 ? -33.206 -29.769 33.597 1.00 35.06 331 ARG A O 1
ATOM 2492 N N . GLU A 1 332 ? -32.728 -28.283 31.945 1.00 38.03 332 GLU A N 1
ATOM 2493 C CA . GLU A 1 332 ? -33.496 -28.704 30.760 1.00 38.03 332 GLU A CA 1
ATOM 2494 C C . GLU A 1 332 ? -32.826 -28.115 29.512 1.00 38.03 332 GLU A C 1
ATOM 2496 O O . GLU A 1 332 ? -32.274 -26.995 29.626 1.00 38.03 332 GLU A O 1
#

Nearest PDB structures (foldseek):
  8teh-assembly1_A  TM=4.277E-01  e=5.536E+00  Arabidopsis thaliana
  8chb-assembly1_B  TM=1.186E-01  e=7.253E+00  Bacillus subtilis

Mean predicted aligned error: 14.64 Å

Foldseek 3Di:
DPPPDPPPPDPPPVVVVLVVLVVVLVVLVVLLVVVVPDPDDPDDDDPVSVCSNPDPSLVVLVVVLLVQLVVQVVVVVVVVVVVDPDDPDDDPDLCLPPPDPFDQPCVPDDPVNVVCCCQQPVLLVVVVQLQFFQQLQQVLCCVLCVVDDRDDSVVQVVVQVVVCVPCVSRVDDRDGHGSVVVVVVVVVVDDDCVVVVVVVVVVVCCCVVVPVSVVVSSVVSGDPSSVVVSVVSVVVVVVVVVCCCQVPPDPPDSVCVVPPPDGDDPVLVVQLVVCCVVVVGNSVSSVVSVVVVVVVVVVVVVVVVPVPDDDDDDDDDDDDDDDDDDDDDDDD

Solvent-accessible surface area (backbone atoms only — not comparable to full-atom values): 19812 Å² total; per-residue (Å²): 143,91,79,86,75,87,83,79,86,58,102,72,48,64,64,59,56,50,48,54,48,51,52,51,46,50,56,43,48,53,48,39,58,57,58,79,76,56,92,79,68,95,64,88,76,52,71,69,56,56,49,45,55,66,55,62,59,70,62,53,50,50,52,51,30,52,53,52,12,52,50,50,56,51,50,56,52,53,55,52,63,75,66,61,76,89,73,95,71,93,77,82,64,79,72,77,59,85,66,64,96,59,38,68,58,61,71,85,67,46,74,66,54,52,50,47,45,45,48,60,43,45,58,40,42,51,62,49,43,47,46,47,27,22,46,42,29,33,54,48,46,42,73,76,38,71,93,48,84,79,62,52,51,67,59,47,46,48,53,36,51,52,52,32,69,62,39,32,49,41,53,43,74,88,63,69,53,53,34,68,59,53,51,50,42,42,76,75,66,47,86,57,72,61,58,59,51,54,51,50,52,48,53,53,50,48,39,60,72,62,35,55,54,56,54,48,57,47,59,70,45,36,51,66,69,53,56,50,50,53,48,50,52,53,51,48,55,52,48,54,52,51,49,45,53,45,79,55,66,57,86,90,37,81,58,46,79,74,38,72,95,55,76,64,55,58,64,36,51,48,53,18,52,50,38,21,70,74,66,73,35,55,30,58,11,46,52,51,22,51,51,47,46,52,55,57,51,54,53,54,57,56,55,69,65,66,78,78,76,78,86,84,91,77,89,79,92,80,87,80,89,78,91,84,86,85,85,89,84,85,90,134

Organism: NCBI:txid2856